Protein AF-0000000069102610 (afdb_homodimer)

Secondary structure (DSSP, 8-state):
-EEEBTTB--------HHHHHHHHHHHH-SSHHHHHHHHHHHH-HHHHHHHHHHHHHHHHHHHHSTTS--GGG---HHHHHT--HHHHHHHHHHH-HHHHHHHHHHH-SSPPPTTSHHHHHHHHHHHHHHHHH-TTS--HHHHHHHHHHHS------/-EEE-TTS--EEE---HHHHHHHHHHHH-SSHHHHHHHHHHHH-HHHHHHHHHHHHHHHHHHHHSTTS--GGG---HHHHHT--HHHHHHHHHHH-HHHHHHHHHHH-SSPPPTTSHHHHHHHHHHHHHHHHH-TTS--HHHHHHHHHHHS------

Sequence (314 aa):
VSLNYPSGKKTALIQNDTHQKIYKALIRGTNVDSAIVEALCQSNPACIITGAAKIVKLESVKVCKRGSGCPLQKKDYSDFFNFSWDHLHEYFRHHCPALLSIISATVCDLTPQVSSKSYQHIILTACIGLHGRSQEMSLVQFVVDFMLKHGGCTERIVSLNYPSGKKTALIQNDTHQKIYKALIRGTNVDSAIVEALCQSNPACIITGAAKIVKLESVKVCKRGSGCPLQKKDYSDFFNFSWDHLHEYFRHHCPALLSIISATVCDLTPQVSSKSYQHIILTACIGLHGRSQEMSLVQFVVDFMLKHGGCTERI

pLDDT: mean 83.34, std 17.5, range [25.52, 98.88]

Nearest PDB structures (foldseek):
  1guk-assembly1_A  TM=1.815E-01  e=1.766E+00  Mus musculus
  7mqa-assembly1_LM  TM=1.818E-01  e=1.590E+00  Homo sapiens
  4hnm-assembly1_A  TM=2.478E-01  e=7.278E+00  Homo sapiens
  4cb9-assembly1_A  TM=2.513E-01  e=8.977E+00  Homo sapiens
  7mqa-assembly1_LM  TM=1.819E-01  e=1.496E+00  Homo sapiens

Foldseek 3Di:
DFDADPVGGDGDDDDDPLVVQLVVLVVVVPPNVVSNLVSCCVVPVVVVVVVLVVLQVVLLVQCLDPPSPQLQLDDDPVSLVVDDLVVNVVVCCPRRVSLLVVLLVVQDPDDDDPPDPSSLSSSLVVLVVSCVVPVSRHSVSSVVVNCVVPVPPVPPD/DWDADPVGPDTDDDDDPLVVQLVVLVVVVPPNVVSNLVSCCVVPVVVVVVVLVVLQVVLLCQCLDPPSPQLQLDDDPVSLVVDDLVVNVVVCCPRRVSLLVVLLVVQDPDDDDPPDPSSLSSSLVVLVVSCVVPVSRHNVSSVVVNCVVVVPPVPPD

Radius of gyration: 22.68 Å; Cα contacts (8 Å, |Δi|>4): 416; chains: 2; bounding box: 43×78×50 Å

Solvent-accessible surface area (backbone atoms only — not comparable to full-atom values): 16901 Å² total; per-residue (Å²): 86,42,37,39,40,87,96,41,73,50,69,39,81,66,76,52,68,58,58,43,52,38,49,51,27,59,58,68,63,61,63,34,68,58,50,38,39,55,45,36,50,72,77,41,41,66,54,41,37,51,45,32,21,53,53,26,24,53,27,38,55,52,53,60,35,89,85,55,72,46,75,40,56,60,79,49,70,68,50,66,76,62,63,46,73,65,58,53,48,52,51,37,59,72,58,29,43,59,48,52,48,40,42,39,26,35,24,37,94,57,89,61,53,87,86,32,70,53,36,50,29,36,53,49,24,51,42,43,24,45,23,39,49,26,75,61,33,56,42,64,68,54,53,52,51,48,42,61,68,66,49,59,75,66,71,83,120,91,46,40,39,41,69,87,66,74,55,72,34,79,52,77,53,67,60,58,44,52,38,49,51,27,60,59,68,62,63,66,33,68,58,50,38,39,53,44,36,51,73,76,41,42,67,54,40,37,52,44,32,20,52,53,26,24,54,27,39,54,52,52,60,36,88,86,56,74,44,75,41,56,58,78,51,69,69,50,66,75,62,63,44,72,66,59,52,47,52,51,36,60,73,57,28,41,58,48,50,48,39,43,40,26,36,23,38,95,59,87,63,52,88,86,32,71,53,37,51,27,37,53,48,24,53,43,44,23,45,23,40,49,27,77,61,32,58,45,62,70,55,53,52,49,46,44,59,66,67,51,54,71,71,71,83,120

Structure (mmCIF, N/CA/C/O backbone):
data_AF-0000000069102610-model_v1
#
loop_
_entity.id
_entity.type
_entity.pdbx_description
1 polymer 'Uncharacterized protein'
#
loop_
_atom_site.group_PDB
_atom_site.id
_atom_site.type_symbol
_atom_site.label_atom_id
_atom_site.label_alt_id
_atom_site.label_comp_id
_atom_site.label_asym_id
_atom_site.label_entity_id
_atom_site.label_seq_id
_atom_site.pdbx_PDB_ins_code
_atom_site.Cartn_x
_atom_site.Cartn_y
_atom_site.Cartn_z
_atom_site.occupancy
_atom_site.B_iso_or_equiv
_atom_site.auth_seq_id
_atom_site.auth_comp_id
_atom_site.auth_asym_id
_atom_site.auth_atom_id
_atom_site.pdbx_PDB_model_num
ATOM 1 N N . VAL A 1 1 ? -4.555 -33.219 -10.664 1 52.31 1 VAL A N 1
ATOM 2 C CA . VAL A 1 1 ? -3.629 -32.75 -11.695 1 52.31 1 VAL A CA 1
ATOM 3 C C . VAL A 1 1 ? -2.279 -33.438 -11.531 1 52.31 1 VAL A C 1
ATOM 5 O O . VAL A 1 1 ? -1.816 -33.656 -10.406 1 52.31 1 VAL A O 1
ATOM 8 N N . SER A 1 2 ? -1.876 -34.312 -12.523 1 53.44 2 SER A N 1
ATOM 9 C CA . SER A 1 2 ? -0.619 -35.062 -12.453 1 53.44 2 SER A CA 1
ATOM 10 C C . SER A 1 2 ? 0.514 -34.281 -13.117 1 53.44 2 SER A C 1
ATOM 12 O O . SER A 1 2 ? 0.314 -33.625 -14.156 1 53.44 2 SER A O 1
ATOM 14 N N . LEU A 1 3 ? 1.6 -33.969 -12.281 1 53.38 3 LEU A N 1
ATOM 15 C CA . LEU A 1 3 ? 2.77 -33.219 -12.742 1 53.38 3 LEU A CA 1
ATOM 16 C C . LEU A 1 3 ? 3.863 -34.188 -13.219 1 53.38 3 LEU A C 1
ATOM 18 O O . LEU A 1 3 ? 4.156 -35.156 -12.555 1 53.38 3 LEU A O 1
ATOM 22 N N . ASN A 1 4 ? 4.211 -34.156 -14.578 1 54.59 4 ASN A N 1
ATOM 23 C CA . ASN A 1 4 ? 5.297 -34.969 -15.117 1 54.59 4 ASN A CA 1
ATOM 24 C C . ASN A 1 4 ? 6.559 -34.156 -15.344 1 54.59 4 ASN A C 1
ATOM 26 O O . ASN A 1 4 ? 6.496 -33.062 -15.914 1 54.59 4 ASN A O 1
ATOM 30 N N . TYR A 1 5 ? 7.566 -34.344 -14.43 1 53.56 5 TYR A N 1
ATOM 31 C CA . TYR A 1 5 ? 8.883 -33.781 -14.719 1 53.56 5 TYR A CA 1
ATOM 32 C C . TYR A 1 5 ? 9.609 -34.594 -15.773 1 53.56 5 TYR A C 1
ATOM 34 O O . TYR A 1 5 ? 9.344 -35.812 -15.914 1 53.56 5 TYR A O 1
ATOM 42 N N . PRO A 1 6 ? 10.422 -33.844 -16.562 1 53.09 6 PRO A N 1
ATOM 43 C CA . PRO A 1 6 ? 11.227 -34.625 -17.516 1 53.09 6 PRO A CA 1
ATOM 44 C C . PRO A 1 6 ? 12.023 -35.719 -16.828 1 53.09 6 PRO A C 1
ATOM 46 O O . PRO A 1 6 ? 12.227 -36.812 -17.406 1 53.09 6 PRO A O 1
ATOM 49 N N . SER A 1 7 ? 12.781 -35.312 -15.695 1 54.66 7 SER A N 1
ATOM 50 C CA . SER A 1 7 ? 13.695 -36.25 -15.062 1 54.66 7 SER A CA 1
ATOM 51 C C . SER A 1 7 ? 12.938 -37.469 -14.516 1 54.66 7 SER A C 1
ATOM 53 O O . SER A 1 7 ? 13.555 -38.438 -14.07 1 54.66 7 SER A O 1
ATOM 55 N N . GLY A 1 8 ? 11.812 -37.5 -14.5 1 59.06 8 GLY A N 1
ATOM 56 C CA . GLY A 1 8 ? 10.922 -38.5 -13.984 1 59.06 8 GLY A CA 1
ATOM 57 C C . GLY A 1 8 ? 9.602 -37.969 -13.477 1 59.06 8 GLY A C 1
ATOM 58 O O . GLY A 1 8 ? 9.367 -36.75 -13.555 1 59.06 8 GLY A O 1
ATOM 59 N N . LYS A 1 9 ? 8.609 -38.719 -13.523 1 58.53 9 LYS A N 1
ATOM 60 C CA . LYS A 1 9 ? 7.219 -38.406 -13.219 1 58.53 9 LYS A CA 1
ATOM 61 C C . LYS A 1 9 ? 7.035 -38.125 -11.727 1 58.53 9 LYS A C 1
ATOM 63 O O . LYS A 1 9 ? 7.441 -38.906 -10.883 1 58.53 9 LYS A O 1
ATOM 68 N N . LYS A 1 10 ? 7.289 -36.75 -11.281 1 62.09 10 LYS A N 1
ATOM 69 C CA . LYS A 1 10 ? 6.762 -36.5 -9.938 1 62.09 10 LYS A CA 1
ATOM 70 C C . LYS A 1 10 ? 5.297 -36.094 -9.992 1 62.09 10 LYS A C 1
ATOM 72 O O . LYS A 1 10 ? 4.918 -35.25 -10.805 1 62.09 10 LYS A O 1
ATOM 77 N N . THR A 1 11 ? 4.531 -36.969 -9.516 1 63.72 11 THR A N 1
ATOM 78 C CA . THR A 1 11 ? 3.098 -36.688 -9.492 1 63.72 11 THR A CA 1
ATOM 79 C C . THR A 1 11 ? 2.678 -36.094 -8.148 1 63.72 11 THR A C 1
ATOM 81 O O . THR A 1 11 ? 3.182 -36.5 -7.102 1 63.72 11 THR A O 1
ATOM 84 N N . ALA A 1 12 ? 2.236 -34.875 -8.227 1 69.94 12 ALA A N 1
ATOM 85 C CA . ALA A 1 12 ? 1.658 -34.312 -7.012 1 69.94 12 ALA A CA 1
ATOM 86 C C . ALA A 1 12 ? 0.166 -34.031 -7.188 1 69.94 12 ALA A C 1
ATOM 88 O O . ALA A 1 12 ? -0.299 -33.781 -8.305 1 69.94 12 ALA A O 1
ATOM 89 N N . LEU A 1 13 ? -0.581 -34.281 -6.145 1 73.5 13 LEU A N 1
ATOM 90 C CA . LEU A 1 13 ? -2.006 -33.969 -6.117 1 73.5 13 LEU A CA 1
ATOM 91 C C . LEU A 1 13 ? -2.25 -32.594 -5.492 1 73.5 13 LEU A C 1
ATOM 93 O O . LEU A 1 13 ? -1.853 -32.344 -4.352 1 73.5 13 LEU A O 1
ATOM 97 N N . ILE A 1 14 ? -2.775 -31.703 -6.387 1 79.69 14 ILE A N 1
ATOM 98 C CA . ILE A 1 14 ? -3.117 -30.359 -5.895 1 79.69 14 ILE A CA 1
ATOM 99 C C . ILE A 1 14 ? -4.566 -30.344 -5.418 1 79.69 14 ILE A C 1
ATOM 101 O O . ILE A 1 14 ? -5.496 -30.453 -6.227 1 79.69 14 ILE A O 1
ATOM 105 N N . GLN A 1 15 ? -4.734 -30.266 -4.16 1 79 15 GLN A N 1
ATOM 106 C CA . GLN A 1 15 ? -6.07 -30.359 -3.582 1 79 15 GLN A CA 1
ATOM 107 C C . GLN A 1 15 ? -6.648 -28.969 -3.32 1 79 15 GLN A C 1
ATOM 109 O O . GLN A 1 15 ? -7.855 -28.766 -3.465 1 79 15 GLN A O 1
ATOM 114 N N . ASN A 1 16 ? -5.852 -28.016 -3.037 1 88.12 16 ASN A N 1
ATOM 115 C CA . ASN A 1 16 ? -6.293 -26.656 -2.721 1 88.12 16 ASN A CA 1
ATOM 116 C C . ASN A 1 16 ? -6.918 -25.969 -3.934 1 88.12 16 ASN A C 1
ATOM 118 O O . ASN A 1 16 ? -6.312 -25.922 -5.008 1 88.12 16 ASN A O 1
ATOM 122 N N . ASP A 1 17 ? -8.133 -25.453 -3.764 1 90 17 ASP A N 1
ATOM 123 C CA . ASP A 1 17 ? -8.891 -24.875 -4.863 1 90 17 ASP A CA 1
ATOM 124 C C . ASP A 1 17 ? -8.125 -23.719 -5.508 1 90 17 ASP A C 1
ATOM 126 O O . ASP A 1 17 ? -8.102 -23.594 -6.734 1 90 17 ASP A O 1
ATOM 130 N N . THR A 1 18 ? -7.539 -22.938 -4.68 1 94.06 18 THR A N 1
ATOM 131 C CA . THR A 1 18 ? -6.785 -21.797 -5.188 1 94.06 18 THR A CA 1
ATOM 132 C C . THR A 1 18 ? -5.594 -22.266 -6.02 1 94.06 18 THR A C 1
ATOM 134 O O . THR A 1 18 ? -5.352 -21.734 -7.113 1 94.06 18 THR A O 1
ATOM 137 N N . HIS A 1 19 ? -4.883 -23.25 -5.551 1 91.94 19 HIS A N 1
ATOM 138 C CA . HIS A 1 19 ? -3.717 -23.766 -6.262 1 91.94 19 HIS A CA 1
ATOM 139 C C . HIS A 1 19 ? -4.121 -24.422 -7.574 1 91.94 19 HIS A C 1
ATOM 141 O O . HIS A 1 19 ? -3.381 -24.359 -8.562 1 91.94 19 HIS A O 1
ATOM 147 N N . GLN A 1 20 ? -5.297 -24.969 -7.637 1 88.12 20 GLN A N 1
ATOM 148 C CA . GLN A 1 20 ? -5.801 -25.531 -8.891 1 88.12 20 GLN A CA 1
ATOM 149 C C . GLN A 1 20 ? -6.055 -24.422 -9.914 1 88.12 20 GLN A C 1
ATOM 151 O O . GLN A 1 20 ? -5.734 -24.578 -11.094 1 88.12 20 GLN A O 1
ATOM 156 N N . LYS A 1 21 ? -6.602 -23.359 -9.422 1 91.62 21 LYS A N 1
ATOM 157 C CA . LYS A 1 21 ? -6.84 -22.219 -10.305 1 91.62 21 LYS A CA 1
ATOM 158 C C . LYS A 1 21 ? -5.527 -21.672 -10.859 1 91.62 21 LYS A C 1
ATOM 160 O O . LYS A 1 21 ? -5.445 -21.328 -12.047 1 91.62 21 LYS A O 1
ATOM 165 N N . ILE A 1 22 ? -4.59 -21.625 -9.969 1 93.44 22 ILE A N 1
ATOM 166 C CA . ILE A 1 22 ? -3.281 -21.109 -10.375 1 93.44 22 ILE A CA 1
ATOM 167 C C . ILE A 1 22 ? -2.658 -22.062 -11.398 1 93.44 22 ILE A C 1
ATOM 169 O O . ILE A 1 22 ? -2.111 -21.625 -12.414 1 93.44 22 ILE A O 1
ATOM 173 N N . TYR A 1 23 ? -2.812 -23.297 -11.133 1 87.38 23 TYR A N 1
ATOM 174 C CA . TYR A 1 23 ? -2.314 -24.297 -12.055 1 87.38 23 TYR A CA 1
ATOM 175 C C . TYR A 1 23 ? -2.967 -24.156 -13.43 1 87.38 23 TYR A C 1
ATOM 177 O O . TYR A 1 23 ? -2.279 -24.172 -14.453 1 87.38 23 TYR A O 1
ATOM 185 N N . LYS A 1 24 ? -4.215 -24 -13.438 1 86.56 24 LYS A N 1
ATOM 186 C CA . LYS A 1 24 ? -4.953 -23.844 -14.688 1 86.56 24 LYS A CA 1
ATOM 187 C C . LYS A 1 24 ? -4.492 -22.594 -15.445 1 86.56 24 LYS A C 1
ATOM 189 O O . LYS A 1 24 ? -4.406 -22.594 -16.672 1 86.56 24 LYS A O 1
ATOM 194 N N . ALA A 1 25 ? -4.188 -21.531 -14.703 1 91.31 25 ALA A N 1
ATOM 195 C CA . ALA A 1 25 ? -3.699 -20.297 -15.32 1 91.31 25 ALA A CA 1
ATOM 196 C C . ALA A 1 25 ? -2.348 -20.531 -16 1 91.31 25 ALA A C 1
ATOM 198 O O . ALA A 1 25 ? -2.092 -20 -17.078 1 91.31 25 ALA A O 1
ATOM 199 N N . LEU A 1 26 ? -1.531 -21.344 -15.359 1 89.25 26 LEU A N 1
ATOM 200 C CA . LEU A 1 26 ? -0.216 -21.641 -15.914 1 89.25 26 LEU A CA 1
ATOM 201 C C . LEU A 1 26 ? -0.34 -22.438 -17.219 1 89.25 26 LEU A C 1
ATOM 203 O O . LEU A 1 26 ? 0.389 -22.172 -18.172 1 89.25 26 LEU A O 1
ATOM 207 N N . ILE A 1 27 ? -1.275 -23.25 -17.234 1 83.94 27 ILE A N 1
ATOM 208 C CA . ILE A 1 27 ? -1.473 -24.109 -18.406 1 83.94 27 ILE A CA 1
ATOM 209 C C . ILE A 1 27 ? -2.035 -23.281 -19.562 1 83.94 27 ILE A C 1
ATOM 211 O O . ILE A 1 27 ? -1.64 -23.453 -20.703 1 83.94 27 ILE A O 1
ATOM 215 N N . ARG A 1 28 ? -3.018 -22.453 -19.219 1 84.94 28 ARG A N 1
ATOM 216 C CA . ARG A 1 28 ? -3.643 -21.625 -20.25 1 84.94 28 ARG A CA 1
ATOM 217 C C . ARG A 1 28 ? -2.629 -20.672 -20.875 1 84.94 28 ARG A C 1
ATOM 219 O O . ARG A 1 28 ? -2.67 -20.422 -22.078 1 84.94 28 ARG A O 1
ATOM 226 N N . GLY A 1 29 ? -1.765 -20.156 -20.062 1 85.88 29 GLY A N 1
ATOM 227 C CA . GLY A 1 29 ? -0.651 -19.375 -20.578 1 85.88 29 GLY A CA 1
ATOM 228 C C . GLY A 1 29 ? -1.021 -17.938 -20.875 1 85.88 29 GLY A C 1
ATOM 229 O O . GLY A 1 29 ? -0.184 -17.156 -21.344 1 85.88 29 GLY A O 1
ATOM 230 N N . THR A 1 30 ? -2.287 -17.547 -20.641 1 88.38 30 THR A N 1
ATOM 231 C CA . THR A 1 30 ? -2.74 -16.188 -20.906 1 88.38 30 THR A CA 1
ATOM 232 C C . THR A 1 30 ? -3.014 -15.445 -19.609 1 88.38 30 THR A C 1
ATOM 234 O O . THR A 1 30 ? -3.732 -15.945 -18.734 1 88.38 30 THR A O 1
ATOM 237 N N . ASN A 1 31 ? -2.41 -14.25 -19.453 1 92.94 31 ASN A N 1
ATOM 238 C CA . ASN A 1 31 ? -2.604 -13.406 -18.281 1 92.94 31 ASN A CA 1
ATOM 239 C C . ASN A 1 31 ? -2.307 -14.172 -17 1 92.94 31 ASN A C 1
ATOM 241 O O . ASN A 1 31 ? -3.066 -14.086 -16.031 1 92.94 31 ASN A O 1
ATOM 245 N N . VAL A 1 32 ? -1.242 -14.906 -17.016 1 95.56 32 VAL A N 1
ATOM 246 C CA . VAL A 1 32 ? -0.935 -15.852 -15.953 1 95.56 32 VAL A CA 1
ATOM 247 C C . VAL A 1 32 ? -0.738 -15.109 -14.633 1 95.56 32 VAL A C 1
ATOM 249 O O . VAL A 1 32 ? -1.401 -15.406 -13.641 1 95.56 32 VAL A O 1
ATOM 252 N N . ASP A 1 33 ? 0.115 -14.055 -14.648 1 97.38 33 ASP A N 1
ATOM 253 C CA . ASP A 1 33 ? 0.437 -13.328 -13.43 1 97.38 33 ASP A CA 1
ATOM 254 C C . ASP A 1 33 ? -0.815 -12.711 -12.812 1 97.38 33 ASP A C 1
ATOM 256 O O . ASP A 1 33 ? -1.05 -12.844 -11.609 1 97.38 33 ASP A O 1
ATOM 260 N N . SER A 1 34 ? -1.608 -12.086 -13.625 1 97.69 34 SER A N 1
ATOM 261 C CA . SER A 1 34 ? -2.822 -11.438 -13.141 1 97.69 34 SER A CA 1
ATOM 262 C C . SER A 1 34 ? -3.797 -12.453 -12.555 1 97.69 34 SER A C 1
ATOM 264 O O . SER A 1 34 ? -4.402 -12.211 -11.508 1 97.69 34 SER A O 1
ATOM 266 N N . ALA A 1 35 ? -3.936 -13.586 -13.227 1 97.69 35 ALA A N 1
ATOM 267 C CA . ALA A 1 35 ? -4.836 -14.625 -12.742 1 97.69 35 ALA A CA 1
ATOM 268 C C . ALA A 1 35 ? -4.367 -15.172 -11.398 1 97.69 35 ALA A C 1
ATOM 270 O O . ALA A 1 35 ? -5.18 -15.438 -10.516 1 97.69 35 ALA A O 1
ATOM 271 N N . ILE A 1 36 ? -3.111 -15.336 -11.297 1 98 36 ILE A N 1
ATOM 272 C CA . ILE A 1 36 ? -2.537 -15.844 -10.062 1 98 36 ILE A CA 1
ATOM 273 C C . ILE A 1 36 ? -2.787 -14.852 -8.93 1 98 36 ILE A C 1
ATOM 275 O O . ILE A 1 36 ? -3.262 -15.234 -7.855 1 98 36 ILE A O 1
ATOM 279 N N . VAL A 1 37 ? -2.541 -13.617 -9.141 1 98.56 37 VAL A N 1
ATOM 280 C CA . VAL A 1 37 ? -2.695 -12.586 -8.125 1 98.56 37 VAL A CA 1
ATOM 281 C C . VAL A 1 37 ? -4.168 -12.453 -7.734 1 98.56 37 VAL A C 1
ATOM 283 O O . VAL A 1 37 ? -4.496 -12.352 -6.551 1 98.56 37 VAL A O 1
ATOM 286 N N . GLU A 1 38 ? -5.031 -12.508 -8.711 1 98.06 38 GLU A N 1
ATOM 287 C CA . GLU A 1 38 ? -6.461 -12.438 -8.422 1 98.06 38 GLU A CA 1
ATOM 288 C C . GLU A 1 38 ? -6.898 -13.594 -7.523 1 98.06 38 GLU A C 1
ATOM 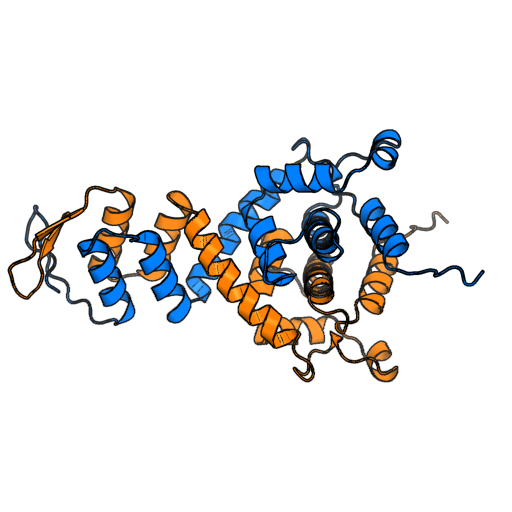290 O O . GLU A 1 38 ? -7.656 -13.398 -6.574 1 98.06 38 GLU A O 1
ATOM 295 N N . ALA A 1 39 ? -6.379 -14.75 -7.844 1 97.81 39 ALA A N 1
ATOM 296 C CA . ALA A 1 39 ? -6.715 -15.922 -7.039 1 97.81 39 ALA A CA 1
ATOM 297 C C . ALA A 1 39 ? -6.215 -15.758 -5.605 1 97.81 39 ALA A C 1
ATOM 299 O O . ALA A 1 39 ? -6.941 -16.047 -4.652 1 97.81 39 ALA A O 1
ATOM 300 N N . LEU A 1 40 ? -5.039 -15.258 -5.461 1 98.31 40 LEU A N 1
ATOM 301 C CA . LEU A 1 40 ? -4.441 -15.109 -4.137 1 98.31 40 LEU A CA 1
ATOM 302 C C . LEU A 1 40 ? -5.082 -13.953 -3.379 1 98.31 40 LEU A C 1
ATOM 304 O O . LEU A 1 40 ? -5.207 -14 -2.152 1 98.31 40 LEU A O 1
ATOM 308 N N . CYS A 1 41 ? -5.488 -12.883 -4.066 1 98.5 41 CYS A N 1
ATOM 309 C CA . CYS A 1 41 ? -6.195 -11.781 -3.418 1 98.5 41 CYS A CA 1
ATOM 310 C C . CYS A 1 41 ? -7.461 -12.273 -2.727 1 98.5 41 CYS A C 1
ATOM 312 O O . CYS A 1 41 ? -7.844 -11.758 -1.679 1 98.5 41 CYS A O 1
ATOM 314 N N . GLN A 1 42 ? -8.062 -13.305 -3.273 1 97.25 42 GLN A N 1
ATOM 315 C CA . GLN A 1 42 ? -9.312 -13.836 -2.734 1 97.25 42 GLN A CA 1
ATOM 316 C C . GLN A 1 42 ? -9.047 -14.836 -1.61 1 97.25 42 GLN A C 1
ATOM 318 O O . GLN A 1 42 ? -9.742 -14.82 -0.59 1 97.25 42 GLN A O 1
ATOM 323 N N . SER A 1 43 ? -8.016 -15.641 -1.787 1 97.25 43 SER A N 1
ATOM 324 C CA . SER A 1 43 ? -7.836 -16.766 -0.872 1 97.25 43 SER A CA 1
ATOM 325 C C . SER A 1 43 ? -6.879 -16.406 0.26 1 97.25 43 SER A C 1
ATOM 327 O O . SER A 1 43 ? -7.004 -16.922 1.373 1 97.25 43 SER A O 1
ATOM 329 N N . ASN A 1 44 ? -5.879 -15.609 -0.01 1 97.75 44 ASN A N 1
ATOM 330 C CA . ASN A 1 44 ? -4.848 -15.25 0.957 1 97.75 44 ASN A CA 1
ATOM 331 C C . ASN A 1 44 ? -4.34 -13.828 0.723 1 97.75 44 ASN A C 1
ATOM 333 O O . ASN A 1 44 ? -3.172 -13.633 0.377 1 97.75 44 ASN A O 1
ATOM 337 N N . PRO A 1 45 ? -5.223 -12.852 0.972 1 98.31 45 PRO A N 1
ATOM 338 C CA . PRO A 1 45 ? -4.836 -11.461 0.7 1 98.31 45 PRO A CA 1
ATOM 339 C C . PRO A 1 45 ? -3.619 -11.023 1.506 1 98.31 45 PRO A C 1
ATOM 341 O O . PRO A 1 45 ? -2.84 -10.18 1.043 1 98.31 45 PRO A O 1
ATOM 344 N N . ALA A 1 46 ? -3.404 -11.609 2.67 1 97.75 46 ALA A N 1
ATOM 345 C CA . ALA A 1 46 ? -2.273 -11.227 3.512 1 97.75 46 ALA A CA 1
ATOM 346 C C . ALA A 1 46 ? -0.949 -11.492 2.803 1 97.75 46 ALA A C 1
ATOM 348 O O . ALA A 1 46 ? 0.01 -10.734 2.963 1 97.75 46 ALA A O 1
ATOM 349 N N . CYS A 1 47 ? -0.964 -12.531 2.033 1 98.38 47 CYS A N 1
ATOM 350 C CA . CYS A 1 47 ? 0.255 -12.883 1.312 1 98.38 47 CYS A CA 1
ATOM 351 C C . CYS A 1 47 ? 0.576 -11.844 0.246 1 98.38 47 CYS A C 1
ATOM 353 O O . CYS A 1 47 ? 1.739 -11.484 0.053 1 98.38 47 CYS A O 1
ATOM 355 N N . ILE A 1 48 ? -0.429 -11.352 -0.427 1 98.81 48 ILE A N 1
ATOM 356 C CA . ILE A 1 48 ? -0.262 -10.305 -1.429 1 98.81 48 ILE A CA 1
ATOM 357 C C . ILE A 1 48 ? 0.213 -9.023 -0.756 1 98.81 48 ILE A C 1
ATOM 359 O O . ILE A 1 48 ? 1.135 -8.359 -1.243 1 98.81 48 ILE A O 1
ATOM 363 N N . ILE A 1 49 ? -0.355 -8.711 0.366 1 98.81 49 ILE A N 1
ATOM 364 C CA . ILE A 1 49 ? -0.035 -7.488 1.092 1 98.81 49 ILE A CA 1
ATOM 365 C C . ILE A 1 49 ? 1.402 -7.555 1.604 1 98.81 49 ILE A C 1
ATOM 367 O O . ILE A 1 49 ? 2.123 -6.555 1.576 1 98.81 49 ILE A O 1
ATOM 371 N N . THR A 1 50 ? 1.804 -8.703 2.035 1 98.5 50 THR A N 1
ATOM 372 C CA . THR A 1 50 ? 3.18 -8.867 2.49 1 98.5 50 THR A CA 1
ATOM 373 C C . THR A 1 50 ? 4.16 -8.594 1.356 1 98.5 50 THR A C 1
ATOM 375 O O . THR A 1 50 ? 5.172 -7.91 1.553 1 98.5 50 THR A O 1
ATOM 378 N N . GLY A 1 51 ? 3.857 -9.133 0.198 1 98.69 51 GLY A N 1
ATOM 379 C CA . GLY A 1 51 ? 4.684 -8.844 -0.963 1 98.69 51 GLY A CA 1
ATOM 380 C C . GLY A 1 51 ? 4.719 -7.375 -1.327 1 98.69 51 GLY A C 1
ATOM 381 O O . GLY A 1 51 ? 5.793 -6.812 -1.565 1 98.69 51 GLY A O 1
ATOM 382 N N . ALA A 1 52 ? 3.58 -6.789 -1.336 1 98.88 52 ALA A N 1
ATOM 383 C CA . ALA A 1 52 ? 3.482 -5.371 -1.667 1 98.88 52 ALA A CA 1
ATOM 384 C C . ALA A 1 52 ? 4.223 -4.516 -0.642 1 98.88 52 ALA A C 1
ATOM 386 O O . ALA A 1 52 ? 4.902 -3.551 -1.003 1 98.88 52 ALA A O 1
ATOM 387 N N . ALA A 1 53 ? 4.094 -4.879 0.635 1 98.69 53 ALA A N 1
ATOM 388 C CA . ALA A 1 53 ? 4.762 -4.145 1.705 1 98.69 53 ALA A CA 1
ATOM 389 C C . ALA A 1 53 ? 6.277 -4.188 1.531 1 98.69 53 ALA A C 1
ATOM 391 O O . ALA A 1 53 ? 6.965 -3.191 1.772 1 98.69 53 ALA A O 1
ATOM 392 N N . LYS A 1 54 ? 6.785 -5.285 1.104 1 98.31 54 LYS A N 1
ATOM 393 C CA . LYS A 1 54 ? 8.219 -5.406 0.862 1 98.31 54 LYS A CA 1
ATOM 394 C C . LYS A 1 54 ? 8.664 -4.469 -0.255 1 98.31 54 LYS A C 1
ATOM 396 O O . LYS A 1 54 ? 9.703 -3.811 -0.139 1 98.31 54 LYS A O 1
ATOM 401 N N . ILE A 1 55 ? 7.883 -4.438 -1.292 1 98.69 55 ILE A N 1
ATOM 402 C CA . ILE A 1 55 ? 8.203 -3.584 -2.43 1 98.69 55 ILE A CA 1
ATOM 403 C C . ILE A 1 55 ? 8.172 -2.117 -2.002 1 98.69 55 ILE A C 1
ATOM 405 O O . ILE A 1 55 ? 9.102 -1.359 -2.285 1 98.69 55 ILE A O 1
ATOM 409 N N . VAL A 1 56 ? 7.156 -1.722 -1.301 1 98.81 56 VAL A N 1
ATOM 410 C CA . VAL A 1 56 ? 6.973 -0.345 -0.853 1 98.81 56 VAL A CA 1
ATOM 411 C C . VAL A 1 56 ? 8.094 0.037 0.114 1 98.81 56 VAL A C 1
ATOM 413 O O . VAL A 1 56 ? 8.617 1.151 0.058 1 98.81 56 VAL A O 1
ATOM 416 N N . LYS A 1 57 ? 8.422 -0.873 0.994 1 98.56 57 LYS A N 1
ATOM 417 C CA . LYS A 1 57 ? 9.508 -0.611 1.926 1 98.56 57 LYS A CA 1
ATOM 418 C C . LYS A 1 57 ? 10.812 -0.317 1.181 1 98.56 57 LYS A C 1
ATOM 420 O O . LYS A 1 57 ? 11.508 0.649 1.497 1 98.56 57 LYS A O 1
ATOM 425 N N . LEU A 1 58 ? 11.086 -1.102 0.216 1 98.25 58 LEU A N 1
ATOM 426 C CA . LEU A 1 58 ? 12.32 -0.92 -0.55 1 98.25 58 LEU A CA 1
ATOM 427 C C . LEU A 1 58 ? 12.328 0.435 -1.251 1 98.25 58 LEU A C 1
ATOM 429 O O . LEU A 1 58 ? 13.336 1.139 -1.239 1 98.25 58 LEU A O 1
ATOM 433 N N . GLU A 1 59 ? 11.219 0.764 -1.861 1 98.5 59 GLU A N 1
ATOM 434 C CA . GLU A 1 59 ? 11.094 2.07 -2.502 1 98.5 59 GLU A CA 1
ATOM 435 C C . GLU A 1 59 ? 11.297 3.199 -1.497 1 98.5 59 GLU A C 1
ATOM 437 O O . GLU A 1 59 ? 12.031 4.152 -1.769 1 98.5 59 GLU A O 1
ATOM 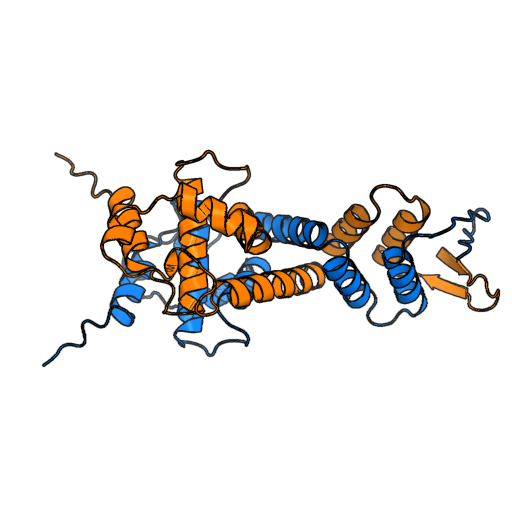442 N N . SER A 1 60 ? 10.656 3.088 -0.359 1 98.12 60 SER A N 1
ATOM 443 C CA . SER A 1 60 ? 10.688 4.141 0.653 1 98.12 60 SER A CA 1
ATOM 444 C C . SER A 1 60 ? 12.086 4.316 1.228 1 98.12 60 SER A C 1
ATOM 446 O O . SER A 1 60 ? 12.539 5.441 1.451 1 98.12 60 SER A O 1
ATOM 448 N N . VAL A 1 61 ? 12.742 3.189 1.461 1 97.94 61 VAL A N 1
ATOM 449 C CA . VAL A 1 61 ? 14.109 3.242 1.962 1 97.94 61 VAL A CA 1
ATOM 450 C C . VAL A 1 61 ? 15 3.965 0.954 1 97.94 61 VAL A C 1
ATOM 452 O O . VAL A 1 61 ? 15.805 4.82 1.33 1 97.94 61 VAL A O 1
ATOM 455 N N . LYS A 1 62 ? 14.828 3.695 -0.296 1 97.81 62 LYS A N 1
ATOM 456 C CA . LYS A 1 62 ? 15.648 4.285 -1.346 1 97.81 62 LYS A CA 1
ATOM 457 C C . LYS A 1 62 ? 15.406 5.785 -1.461 1 97.81 62 LYS A C 1
ATOM 459 O O . LYS A 1 62 ? 16.359 6.57 -1.544 1 97.81 62 LYS A O 1
ATOM 464 N N . VAL A 1 63 ? 14.188 6.16 -1.422 1 97.25 63 VAL A N 1
ATOM 465 C CA . VAL A 1 63 ? 13.82 7.559 -1.618 1 97.25 63 VAL A CA 1
ATOM 466 C C . VAL A 1 63 ? 14.25 8.383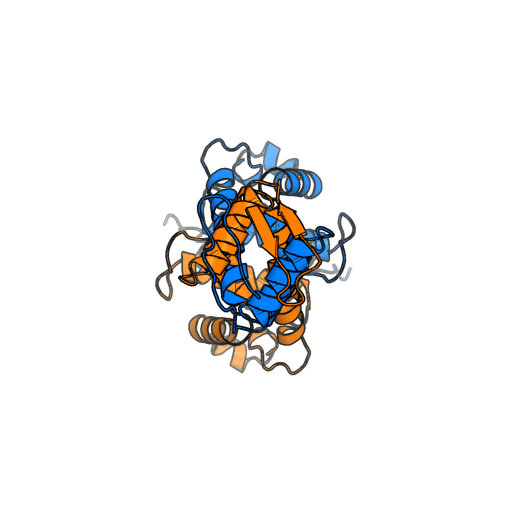 -0.408 1 97.25 63 VAL A C 1
ATOM 468 O O . VAL A 1 63 ? 14.586 9.562 -0.54 1 97.25 63 VAL A O 1
ATOM 471 N N . CYS A 1 64 ? 14.273 7.762 0.763 1 96.31 64 CYS A N 1
ATOM 472 C CA . CYS A 1 64 ? 14.555 8.492 1.996 1 96.31 64 CYS A CA 1
ATOM 473 C C . CYS A 1 64 ? 16.047 8.492 2.297 1 96.31 64 CYS A C 1
ATOM 475 O O . CYS A 1 64 ? 16.5 9.117 3.26 1 96.31 64 CYS A O 1
ATOM 477 N N . LYS A 1 65 ? 16.781 7.785 1.506 1 95.69 65 LYS A N 1
ATOM 478 C CA . LYS A 1 65 ? 18.234 7.809 1.67 1 95.69 65 LYS A CA 1
ATOM 479 C C . LYS A 1 65 ? 18.797 9.195 1.384 1 95.69 65 LYS A C 1
ATOM 481 O O . LYS A 1 65 ? 18.375 9.859 0.431 1 95.69 65 LYS A O 1
ATOM 486 N N . ARG A 1 66 ? 19.75 9.617 2.246 1 92 66 ARG A N 1
ATOM 487 C CA . ARG A 1 66 ? 20.406 10.906 2.021 1 92 66 ARG A CA 1
ATOM 488 C C . ARG A 1 66 ? 21.016 10.969 0.628 1 92 66 ARG A C 1
ATOM 490 O O . ARG A 1 66 ? 21.672 10.023 0.191 1 92 66 ARG A O 1
ATOM 497 N N . GLY A 1 67 ? 20.734 12.023 -0.135 1 90.94 67 GLY A N 1
ATOM 498 C CA . GLY A 1 67 ? 21.312 12.188 -1.461 1 90.94 67 GLY A CA 1
ATOM 499 C C . GLY A 1 67 ? 20.484 11.531 -2.553 1 90.94 67 GLY A C 1
ATOM 500 O O . GLY A 1 67 ? 20.938 11.422 -3.697 1 90.94 67 GLY A O 1
ATOM 501 N N . SER A 1 68 ? 19.297 11.047 -2.254 1 93.62 68 SER A N 1
ATOM 502 C CA . SER A 1 68 ? 18.438 10.383 -3.225 1 93.62 68 SER A CA 1
ATOM 503 C C . SER A 1 68 ? 17.938 11.359 -4.277 1 9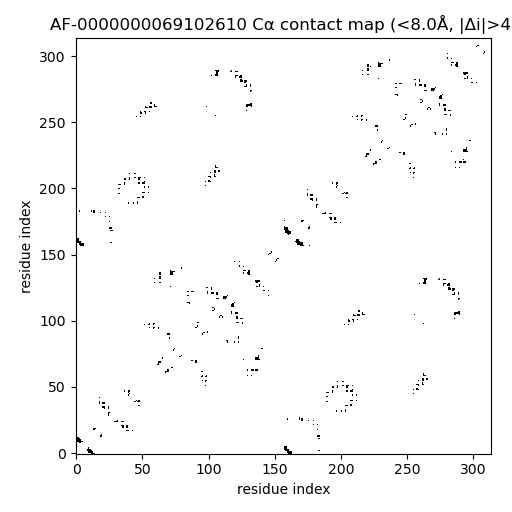3.62 68 SER A C 1
ATOM 505 O O . SER A 1 68 ? 17.406 10.945 -5.316 1 93.62 68 SER A O 1
ATOM 507 N N . GLY A 1 69 ? 18.031 12.664 -4.031 1 91.06 69 GLY A N 1
ATOM 508 C CA . GLY A 1 69 ? 17.531 13.672 -4.941 1 91.06 69 GLY A CA 1
ATOM 509 C C . GLY A 1 69 ? 16.062 13.992 -4.723 1 91.06 69 GLY A C 1
ATOM 510 O O . GLY A 1 69 ? 15.453 14.719 -5.508 1 91.06 69 GLY A O 1
ATOM 511 N N . CYS A 1 70 ? 15.484 13.406 -3.695 1 92.19 70 CYS A N 1
ATOM 512 C CA . CYS A 1 70 ? 14.086 13.68 -3.404 1 92.19 70 CYS A CA 1
ATOM 513 C C . CYS A 1 70 ? 13.875 15.164 -3.102 1 92.19 70 CYS A C 1
ATOM 515 O O . CYS A 1 70 ? 14.57 15.734 -2.264 1 92.19 70 CYS A O 1
ATOM 517 N N . PRO A 1 71 ? 12.844 15.75 -3.715 1 89.44 71 PRO A N 1
ATOM 518 C CA . PRO A 1 71 ? 12.578 17.172 -3.494 1 89.44 71 PRO A CA 1
ATOM 519 C C . PRO A 1 71 ? 12.289 17.5 -2.031 1 89.44 71 PRO A C 1
ATOM 521 O O . PRO A 1 71 ? 12.508 18.625 -1.591 1 89.44 71 PRO A O 1
ATOM 524 N N . LEU A 1 72 ? 11.891 16.5 -1.252 1 88.25 72 LEU A N 1
ATOM 525 C CA . LEU A 1 72 ? 11.523 16.719 0.144 1 88.25 72 LEU A CA 1
ATOM 526 C C . LEU A 1 72 ? 12.773 16.906 1.007 1 88.25 72 LEU A C 1
ATOM 528 O O . LEU A 1 72 ? 12.68 17.344 2.154 1 88.25 72 LEU A O 1
ATOM 532 N N . GLN A 1 73 ? 13.859 16.594 0.505 1 88.19 73 GLN A N 1
ATOM 533 C CA . GLN A 1 73 ? 15.094 16.719 1.276 1 88.19 73 GLN A CA 1
ATOM 534 C C . GLN A 1 73 ? 15.695 18.109 1.135 1 88.19 73 GLN A C 1
ATOM 536 O O . GLN A 1 73 ? 16.609 18.484 1.871 1 88.19 73 GLN A O 1
ATOM 541 N N . LYS A 1 74 ? 15.172 18.812 0.17 1 80.5 74 LYS A N 1
ATOM 542 C CA . LYS A 1 74 ? 15.719 20.141 -0.083 1 80.5 74 LYS A CA 1
ATOM 543 C C . LYS A 1 74 ? 15.227 21.141 0.957 1 80.5 74 LYS A C 1
ATOM 545 O O . LYS A 1 74 ? 14.031 21.203 1.259 1 80.5 74 LYS A O 1
ATOM 550 N N . LYS A 1 75 ? 16.109 21.875 1.49 1 73.5 75 LYS A N 1
ATOM 551 C CA . LYS A 1 75 ? 15.781 22.75 2.613 1 73.5 75 LYS A CA 1
ATOM 552 C C . LYS A 1 75 ? 16.078 24.219 2.279 1 73.5 75 LYS A C 1
ATOM 554 O O . LYS A 1 75 ? 15.75 25.109 3.062 1 73.5 75 LYS A O 1
ATOM 559 N N . ASP A 1 76 ? 16.547 24.391 1.099 1 75.19 76 ASP A N 1
ATOM 560 C CA . ASP A 1 76 ? 16.922 25.766 0.778 1 75.19 76 ASP A CA 1
ATOM 561 C C . ASP A 1 76 ? 15.68 26.609 0.49 1 75.19 76 ASP A C 1
ATOM 563 O O . ASP A 1 76 ? 14.648 26.078 0.071 1 75.19 76 ASP A O 1
ATOM 567 N N . TYR A 1 77 ? 15.781 27.859 0.81 1 71.75 77 TYR A N 1
ATOM 568 C CA . TYR A 1 77 ? 14.703 28.828 0.638 1 71.75 77 TYR A CA 1
ATOM 569 C C . TYR A 1 77 ? 14.203 28.828 -0.801 1 71.75 77 TYR A C 1
ATOM 571 O O . TYR A 1 77 ? 12.992 28.906 -1.045 1 71.75 77 TYR A O 1
ATOM 579 N N . SER A 1 78 ? 15.07 28.781 -1.706 1 74.38 78 SER A N 1
ATOM 580 C CA . SER A 1 78 ? 14.688 28.812 -3.113 1 74.38 78 SER A CA 1
ATOM 581 C C . SER A 1 78 ? 13.805 27.625 -3.467 1 74.38 78 SER A C 1
ATOM 583 O O . SER A 1 78 ? 12.883 27.75 -4.27 1 74.38 78 SER A O 1
ATOM 585 N N . ASP A 1 79 ? 14.023 26.531 -2.766 1 71 79 ASP A N 1
ATOM 586 C CA . ASP A 1 79 ? 13.242 25.328 -3.033 1 71 79 ASP A CA 1
ATOM 587 C C . ASP A 1 79 ? 11.812 25.469 -2.52 1 71 79 ASP A C 1
ATOM 589 O O . ASP A 1 79 ? 10.867 24.984 -3.148 1 71 79 ASP A O 1
ATOM 593 N N . PHE A 1 80 ? 11.758 26.156 -1.476 1 67 80 PHE A N 1
ATOM 594 C CA . PHE A 1 80 ? 10.438 26.391 -0.903 1 67 80 PHE A CA 1
ATOM 595 C C . PHE A 1 80 ? 9.578 27.219 -1.853 1 67 80 PHE A C 1
ATOM 597 O O . PHE A 1 80 ? 8.398 26.906 -2.059 1 67 80 PHE A O 1
ATOM 604 N N . PHE A 1 81 ? 10.18 28.141 -2.514 1 71.62 81 PHE A N 1
ATOM 605 C CA . PHE A 1 81 ? 9.445 29.047 -3.379 1 71.62 81 PHE A CA 1
ATOM 606 C C . PHE A 1 81 ? 9.164 28.406 -4.73 1 71.62 81 PHE A C 1
ATOM 608 O O . PHE A 1 81 ? 8.227 28.797 -5.43 1 71.62 81 PHE A O 1
ATOM 615 N N . ASN A 1 82 ? 9.898 27.438 -4.996 1 74.19 82 ASN A N 1
ATOM 616 C CA . ASN A 1 82 ? 9.75 26.812 -6.305 1 74.19 82 ASN A CA 1
ATOM 617 C C . ASN A 1 82 ? 9.086 25.438 -6.199 1 74.19 82 ASN A C 1
ATOM 619 O O . ASN A 1 82 ? 9.117 24.656 -7.148 1 74.19 82 ASN A O 1
ATOM 623 N N . PHE A 1 83 ? 8.523 25.219 -5.109 1 75.12 83 PHE A N 1
ATOM 624 C CA . PHE A 1 83 ? 7.879 23.922 -4.914 1 75.12 83 PHE A CA 1
ATOM 625 C C . PHE A 1 83 ? 6.719 23.734 -5.883 1 75.12 83 PHE A C 1
ATOM 627 O O . PHE A 1 83 ? 5.953 24.672 -6.125 1 75.12 83 PHE A O 1
ATOM 634 N N . SER A 1 84 ? 6.664 22.578 -6.457 1 78.44 84 SER A N 1
ATOM 635 C CA . SER A 1 84 ? 5.59 22.188 -7.367 1 78.44 84 SER A CA 1
ATOM 636 C C . SER A 1 84 ? 5.078 20.781 -7.051 1 78.44 84 SER A C 1
ATOM 638 O O . SER A 1 84 ? 5.848 19.812 -7.051 1 78.44 84 SER A O 1
ATOM 640 N N . TRP A 1 85 ? 3.75 20.688 -6.863 1 81.94 85 TRP A N 1
ATOM 641 C CA . TRP A 1 85 ? 3.105 19.391 -6.641 1 81.94 85 TRP A CA 1
ATOM 642 C C . TRP A 1 85 ? 3.35 18.453 -7.812 1 81.94 85 TRP A C 1
ATOM 644 O O . TRP A 1 85 ? 3.557 17.25 -7.621 1 81.94 85 TRP A O 1
ATOM 654 N N . ASP A 1 86 ? 3.385 19.094 -8.883 1 86.12 86 ASP A N 1
ATOM 655 C CA . ASP A 1 86 ? 3.57 18.312 -10.102 1 86.12 86 ASP A CA 1
ATOM 656 C C . ASP A 1 86 ? 4.969 17.703 -10.156 1 86.12 86 ASP A C 1
ATOM 658 O O . ASP A 1 86 ? 5.133 16.547 -10.531 1 86.12 86 ASP A O 1
ATOM 662 N N . HIS A 1 87 ? 5.941 18.5 -9.75 1 88 87 HIS A N 1
ATOM 663 C CA . HIS A 1 87 ? 7.312 18 -9.734 1 88 87 HIS A CA 1
ATOM 664 C C . HIS A 1 87 ? 7.484 16.875 -8.727 1 88 87 HIS A C 1
ATOM 666 O O . HIS A 1 87 ? 8.148 15.875 -9.008 1 88 87 HIS A O 1
ATOM 672 N N . LEU A 1 88 ? 6.926 17.062 -7.617 1 90.56 88 LEU A N 1
ATOM 673 C CA . LEU A 1 88 ? 7.008 16.047 -6.578 1 90.56 88 LEU A CA 1
ATOM 674 C C . LEU A 1 88 ? 6.281 14.773 -7.012 1 90.56 88 LEU A C 1
ATOM 676 O O . LEU A 1 88 ? 6.793 13.664 -6.82 1 90.56 88 LEU A O 1
ATOM 680 N N . HIS A 1 89 ? 5.164 14.922 -7.617 1 92 89 HIS A N 1
ATOM 681 C CA . HIS A 1 89 ? 4.414 13.781 -8.125 1 92 89 HIS A CA 1
ATOM 682 C C . HIS A 1 89 ? 5.215 13.016 -9.172 1 92 89 HIS A C 1
ATOM 684 O O . HIS A 1 89 ? 5.246 11.781 -9.156 1 92 89 HIS A O 1
ATOM 690 N N . GLU A 1 90 ? 5.82 13.711 -10.047 1 94 90 GLU A N 1
ATOM 691 C CA . GLU A 1 90 ? 6.637 13.086 -11.078 1 94 90 GLU A CA 1
ATOM 692 C C . GLU A 1 90 ? 7.801 12.305 -10.469 1 94 90 GLU A C 1
ATOM 694 O O . GLU A 1 90 ? 8.102 11.195 -10.898 1 94 90 GLU A O 1
ATOM 699 N N . TYR A 1 91 ? 8.453 12.93 -9.508 1 94.56 91 TYR A N 1
ATOM 700 C CA . TYR A 1 91 ? 9.516 12.219 -8.812 1 94.56 91 TYR A CA 1
ATOM 701 C C . TYR A 1 91 ? 9.008 10.914 -8.219 1 94.56 91 TYR A C 1
ATOM 703 O O . TYR A 1 91 ? 9.625 9.859 -8.406 1 94.56 91 TYR A O 1
ATOM 711 N N . PHE A 1 92 ? 7.797 10.969 -7.547 1 96.44 92 PHE A N 1
ATOM 712 C CA . PHE A 1 92 ? 7.242 9.789 -6.895 1 96.44 92 PHE A CA 1
ATOM 713 C C . PHE A 1 92 ? 6.859 8.734 -7.926 1 96.44 92 PHE A C 1
ATOM 715 O O . PHE A 1 92 ? 7.047 7.539 -7.695 1 96.44 92 PHE A O 1
ATOM 722 N N . ARG A 1 93 ? 6.367 9.117 -9.047 1 96.81 93 ARG A N 1
ATOM 723 C CA . ARG A 1 93 ? 5.973 8.195 -10.102 1 96.81 93 ARG A CA 1
ATOM 724 C C . ARG A 1 93 ? 7.16 7.363 -10.578 1 96.81 93 ARG A C 1
ATOM 726 O O . ARG A 1 93 ? 7.008 6.184 -10.898 1 96.81 93 ARG A O 1
ATOM 733 N N . HIS A 1 94 ? 8.312 7.93 -10.477 1 97.62 94 HIS A N 1
ATOM 734 C CA . HIS A 1 94 ? 9.508 7.266 -11 1 97.62 94 HIS A CA 1
ATOM 735 C C . HIS A 1 94 ? 10.234 6.496 -9.898 1 97.62 94 HIS A C 1
ATOM 737 O O . HIS A 1 94 ? 10.836 5.457 -10.164 1 97.62 94 HIS A O 1
ATOM 743 N N . HIS A 1 95 ? 10.219 7.02 -8.711 1 97.94 95 HIS A N 1
ATOM 744 C CA . HIS A 1 95 ? 11.133 6.492 -7.695 1 97.94 95 HIS A CA 1
ATOM 745 C C . HIS A 1 95 ? 10.383 5.66 -6.664 1 97.94 95 HIS A C 1
ATOM 747 O O . HIS A 1 95 ? 10.992 4.867 -5.941 1 97.94 95 HIS A O 1
ATOM 753 N N . CYS A 1 96 ? 9.125 5.883 -6.543 1 97.88 96 CYS A N 1
ATOM 754 C CA . CYS A 1 96 ? 8.344 5.062 -5.629 1 97.88 96 CYS A CA 1
ATOM 755 C C . CYS A 1 96 ? 6.93 4.848 -6.164 1 97.88 96 CYS A C 1
ATOM 757 O O . CYS A 1 96 ? 5.949 5.129 -5.473 1 97.88 96 CYS A O 1
ATOM 759 N N . PRO A 1 97 ? 6.844 4.215 -7.34 1 98.12 97 PRO A N 1
ATOM 760 C CA . PRO A 1 97 ? 5.551 4.008 -7.992 1 98.12 97 PRO A CA 1
ATOM 761 C C . PRO A 1 97 ? 4.633 3.074 -7.207 1 98.12 97 PRO A C 1
ATOM 763 O O . PRO A 1 97 ? 3.408 3.217 -7.262 1 98.12 97 PRO A O 1
ATOM 766 N N . ALA A 1 98 ? 5.156 2.115 -6.527 1 98.62 98 ALA A N 1
ATOM 767 C CA . ALA A 1 98 ? 4.332 1.201 -5.742 1 98.62 98 ALA A CA 1
ATOM 768 C C . ALA A 1 98 ? 3.621 1.937 -4.609 1 98.62 98 ALA A C 1
ATOM 770 O O . ALA A 1 98 ? 2.408 1.798 -4.434 1 98.62 98 ALA A O 1
ATOM 771 N N . LEU A 1 99 ? 4.379 2.764 -3.932 1 98.5 99 LEU A N 1
ATOM 772 C CA . LEU A 1 99 ? 3.797 3.568 -2.863 1 98.5 99 LEU A CA 1
ATOM 773 C C . LEU A 1 99 ? 2.705 4.484 -3.406 1 98.5 99 LEU A C 1
ATOM 775 O O . LEU A 1 99 ? 1.602 4.539 -2.855 1 98.5 99 LEU A O 1
ATOM 779 N N . LEU A 1 100 ? 3.016 5.145 -4.461 1 97.69 100 LEU A N 1
ATOM 780 C CA . LEU A 1 100 ? 2.076 6.078 -5.07 1 97.69 100 LEU A CA 1
ATOM 781 C C . LEU A 1 100 ? 0.792 5.367 -5.484 1 97.69 100 LEU A C 1
ATOM 783 O O . LEU A 1 100 ? -0.306 5.887 -5.277 1 97.69 100 LEU A O 1
ATOM 787 N N . SER A 1 101 ? 0.931 4.195 -6.031 1 98.12 101 SER A N 1
ATOM 788 C CA . SER A 1 101 ? -0.217 3.414 -6.484 1 98.12 101 SER A CA 1
ATOM 789 C C . SER A 1 101 ? -1.128 3.043 -5.316 1 98.12 101 SER A C 1
ATOM 791 O O . SER A 1 101 ? -2.35 3.174 -5.414 1 98.12 101 SER A O 1
ATOM 793 N N . ILE A 1 102 ? -0.526 2.633 -4.27 1 98.56 102 ILE A N 1
ATOM 794 C CA . ILE A 1 102 ? -1.308 2.191 -3.117 1 98.56 102 ILE A CA 1
ATOM 795 C C . ILE A 1 102 ? -2.006 3.389 -2.477 1 98.56 102 ILE A C 1
ATOM 797 O O . ILE A 1 102 ? -3.182 3.311 -2.117 1 98.56 102 ILE A O 1
ATOM 801 N N . ILE A 1 103 ? -1.325 4.492 -2.334 1 98.25 103 ILE A N 1
ATOM 802 C CA . ILE A 1 103 ? -1.923 5.691 -1.754 1 98.25 103 ILE A CA 1
ATOM 803 C C . ILE A 1 103 ? -3.053 6.191 -2.652 1 98.25 103 ILE A C 1
ATOM 805 O O . ILE A 1 103 ? -4.102 6.613 -2.162 1 98.25 103 ILE A O 1
ATOM 809 N N . SER A 1 104 ? -2.818 6.168 -3.955 1 98.12 104 SER A N 1
ATOM 810 C CA . SER A 1 104 ? -3.877 6.555 -4.883 1 98.12 104 SER A CA 1
ATOM 811 C C . SER A 1 104 ? -5.129 5.707 -4.676 1 98.12 104 SER A C 1
ATOM 813 O O . SER A 1 104 ? -6.246 6.23 -4.668 1 98.12 104 SER A O 1
ATOM 815 N N . ALA A 1 105 ? -4.949 4.41 -4.465 1 98.44 105 ALA A N 1
ATOM 816 C CA . ALA A 1 105 ? -6.066 3.496 -4.246 1 98.44 105 ALA A CA 1
ATOM 817 C C . ALA A 1 105 ? -6.785 3.812 -2.936 1 98.44 105 ALA A C 1
ATOM 819 O O . ALA A 1 105 ? -7.973 3.52 -2.785 1 98.44 105 ALA A O 1
ATOM 820 N N . THR A 1 106 ? -6.062 4.336 -1.977 1 98.06 106 THR A N 1
ATOM 821 C CA . THR A 1 106 ? -6.633 4.738 -0.694 1 98.06 106 THR A CA 1
ATOM 822 C C . THR A 1 106 ? -7.512 5.973 -0.855 1 98.06 106 THR A C 1
ATOM 824 O O . THR A 1 106 ? -8.602 6.043 -0.288 1 98.06 106 THR A O 1
ATOM 827 N N . VAL A 1 107 ? -7.086 6.914 -1.686 1 96.44 107 VAL A N 1
ATOM 828 C CA . VAL A 1 107 ? -7.645 8.266 -1.719 1 96.44 107 VAL A CA 1
ATOM 829 C C . VAL A 1 107 ? -8.773 8.328 -2.746 1 96.44 107 VAL A C 1
ATOM 831 O O . VAL A 1 107 ? -9.75 9.055 -2.557 1 96.44 107 VAL A O 1
ATOM 834 N N . CYS A 1 108 ? -8.602 7.578 -3.822 1 95.88 108 CYS A N 1
ATOM 835 C CA . CYS A 1 108 ? -9.594 7.754 -4.871 1 95.88 108 CYS A CA 1
ATOM 836 C C . CYS A 1 108 ? -9.789 6.465 -5.66 1 95.88 108 CYS A C 1
ATOM 838 O O . CYS A 1 108 ? -8.961 5.555 -5.578 1 95.88 108 CYS A O 1
ATOM 840 N N . ASP A 1 109 ? -10.875 6.352 -6.387 1 93.12 109 ASP A N 1
ATOM 841 C CA . ASP A 1 109 ? -11.234 5.168 -7.16 1 93.12 109 ASP A CA 1
ATOM 842 C C . ASP A 1 109 ? -10.609 5.219 -8.555 1 93.12 109 ASP A C 1
ATOM 844 O O . ASP A 1 109 ? -10.312 4.18 -9.148 1 93.12 109 ASP A O 1
ATOM 848 N N . LEU A 1 110 ? -10.453 6.422 -9 1 89.5 110 LEU A N 1
ATOM 849 C CA . LEU A 1 110 ? -9.922 6.637 -10.344 1 89.5 110 LEU A CA 1
ATOM 850 C C . LEU A 1 110 ? -8.672 7.508 -10.305 1 89.5 110 LEU A C 1
ATOM 852 O O . LEU A 1 110 ? -8.422 8.188 -9.305 1 89.5 110 LEU A O 1
ATOM 856 N N . THR A 1 111 ? -7.973 7.41 -11.383 1 86.75 111 THR A N 1
ATOM 857 C CA . THR A 1 111 ? -6.809 8.281 -11.477 1 86.75 111 THR A CA 1
ATOM 858 C C . THR A 1 111 ? -7.223 9.75 -11.359 1 86.75 111 THR A C 1
ATOM 860 O O . THR A 1 111 ? -8.031 10.234 -12.156 1 86.75 111 THR A O 1
ATOM 863 N N . PRO A 1 112 ? -6.66 10.375 -10.398 1 88.44 112 PRO A N 1
ATOM 864 C CA . PRO A 1 112 ? -7.094 11.758 -10.203 1 88.44 112 PRO A CA 1
ATOM 865 C C . PRO A 1 112 ? -6.504 12.711 -11.242 1 88.44 112 PRO A C 1
ATOM 867 O O . PRO A 1 112 ? -5.414 12.461 -11.766 1 88.44 112 PRO A O 1
ATOM 870 N N . GLN A 1 113 ? -7.258 13.766 -11.438 1 88.38 113 GLN A N 1
ATOM 871 C CA . GLN A 1 113 ? -6.73 14.828 -12.281 1 88.38 113 GLN A CA 1
ATOM 872 C C . GLN A 1 113 ? -5.609 15.586 -11.57 1 88.38 113 GLN A C 1
ATOM 874 O O . GLN A 1 113 ? -5.676 15.82 -10.367 1 88.38 113 GLN A O 1
ATOM 879 N N . VAL A 1 114 ? -4.707 16 -12.414 1 84.25 114 VAL A N 1
ATOM 880 C CA . VAL A 1 114 ? -3.611 16.812 -11.883 1 84.25 114 VAL A CA 1
ATOM 881 C C . VAL A 1 114 ? -4.172 18.062 -11.219 1 84.25 114 VAL A C 1
ATOM 883 O O . VAL A 1 114 ? -5.086 18.703 -11.742 1 84.25 114 VAL A O 1
ATOM 886 N N . SER A 1 115 ? -3.709 18.406 -9.992 1 80.25 115 SER A N 1
ATOM 887 C CA . SER A 1 115 ? -4.02 19.609 -9.227 1 80.25 115 SER A CA 1
ATOM 888 C C . SER A 1 115 ? -5.387 19.5 -8.555 1 80.25 115 SER A C 1
ATOM 890 O O . SER A 1 115 ? -5.832 20.438 -7.891 1 80.25 115 SER A O 1
ATOM 892 N N . SER A 1 116 ? -6.031 18.312 -8.773 1 85.19 116 SER A N 1
ATOM 893 C CA . SER A 1 116 ? -7.266 18.109 -8.031 1 85.19 116 SER A CA 1
ATOM 894 C C . SER A 1 116 ? -6.992 17.953 -6.539 1 85.19 116 SER A C 1
ATOM 896 O O . SER A 1 116 ? -5.844 17.75 -6.133 1 85.19 116 SER A O 1
ATOM 898 N N . LYS A 1 117 ? -8.023 18.078 -5.781 1 83.56 117 LYS A N 1
ATOM 899 C CA . LYS A 1 117 ? -7.898 17.891 -4.34 1 83.56 117 LYS A CA 1
ATOM 900 C C . LYS A 1 117 ? -7.379 16.484 -4.023 1 83.56 117 LYS A C 1
ATOM 902 O O . LYS A 1 117 ? -6.496 16.328 -3.174 1 83.56 117 LYS A O 1
ATOM 907 N N . SER A 1 118 ? -7.941 15.508 -4.711 1 88.75 118 SER A N 1
ATOM 908 C CA . SER A 1 118 ? -7.488 14.141 -4.508 1 88.75 118 SER A CA 1
ATOM 909 C C . SER A 1 118 ? -6.012 13.984 -4.852 1 88.75 118 SER A C 1
ATOM 911 O O . SER A 1 118 ? -5.266 13.312 -4.133 1 88.75 118 SER A O 1
ATOM 913 N N . TYR A 1 119 ? -5.648 14.625 -5.91 1 90 119 TYR A N 1
ATOM 914 C CA . TYR A 1 119 ? -4.258 14.609 -6.344 1 90 119 TYR A CA 1
ATOM 915 C C . TYR A 1 119 ? -3.342 15.156 -5.258 1 90 119 TYR A C 1
ATOM 917 O O . TYR A 1 119 ? -2.322 14.547 -4.926 1 90 119 TYR A O 1
ATOM 925 N N . GLN A 1 120 ? -3.703 16.219 -4.691 1 85.56 120 GLN A N 1
ATOM 926 C CA . GLN A 1 120 ? -2.926 16.844 -3.631 1 85.56 120 GLN A CA 1
ATOM 927 C C . GLN A 1 120 ? -2.879 15.977 -2.383 1 85.56 120 GLN A C 1
ATOM 929 O O . GLN A 1 120 ? -1.837 15.867 -1.731 1 85.56 120 GLN A O 1
ATOM 934 N N . HIS A 1 121 ? -3.982 15.312 -2.115 1 88.56 121 HIS A N 1
ATOM 935 C CA . HIS A 1 121 ? -4.039 14.445 -0.943 1 88.56 121 HIS A CA 1
ATOM 936 C C . HIS A 1 121 ? -3.131 13.234 -1.111 1 88.56 121 HIS A C 1
ATOM 938 O O . HIS A 1 121 ? -2.543 12.758 -0.14 1 88.56 121 HIS A O 1
ATOM 944 N N . ILE A 1 122 ? -3.084 12.766 -2.287 1 93.75 122 ILE A N 1
ATOM 945 C CA . ILE A 1 122 ? -2.209 11.633 -2.562 1 93.75 122 ILE A CA 1
ATOM 946 C C . ILE A 1 122 ? -0.762 12.008 -2.26 1 93.75 122 ILE A C 1
ATOM 948 O O . ILE A 1 122 ? -0.064 11.289 -1.54 1 93.75 122 ILE A O 1
ATOM 952 N N . ILE A 1 123 ? -0.378 13.148 -2.789 1 91.56 123 ILE A N 1
ATOM 953 C CA . ILE A 1 123 ? 0.999 13.594 -2.613 1 91.56 123 ILE A CA 1
ATOM 954 C C . ILE A 1 123 ? 1.262 13.891 -1.139 1 91.56 123 ILE A C 1
ATOM 956 O O . ILE A 1 123 ? 2.283 13.477 -0.587 1 91.56 123 ILE A O 1
ATOM 960 N N . LEU A 1 124 ? 0.357 14.539 -0.501 1 88.75 124 LEU A N 1
ATOM 961 C CA . LEU A 1 124 ? 0.498 14.875 0.912 1 88.75 124 LEU A CA 1
ATOM 962 C C . LEU A 1 124 ? 0.628 13.609 1.757 1 88.75 124 LEU A C 1
ATOM 964 O O . LEU A 1 124 ? 1.464 13.547 2.66 1 88.75 124 LEU A O 1
ATOM 968 N N . THR A 1 125 ? -0.207 12.633 1.487 1 91.88 125 THR A N 1
ATOM 969 C CA . THR A 1 125 ? -0.16 11.375 2.223 1 91.88 125 THR A CA 1
ATOM 970 C C . THR A 1 125 ? 1.21 10.719 2.084 1 91.88 125 THR A C 1
ATOM 972 O O . THR A 1 125 ? 1.791 10.266 3.074 1 91.88 125 THR A O 1
ATOM 975 N N . ALA A 1 126 ? 1.702 10.703 0.882 1 94.06 126 ALA A N 1
ATOM 976 C CA . ALA A 1 126 ? 3.033 10.148 0.652 1 94.06 126 ALA A CA 1
ATOM 977 C C . ALA A 1 126 ? 4.09 10.906 1.445 1 94.06 126 ALA A C 1
ATOM 979 O O . ALA A 1 126 ? 4.965 10.305 2.07 1 94.06 126 ALA A O 1
ATOM 980 N N . CYS A 1 127 ? 3.984 12.219 1.44 1 90.31 127 CYS A N 1
ATOM 981 C CA . CYS A 1 127 ? 4.953 13.07 2.123 1 90.31 127 CYS A CA 1
ATOM 982 C C . CYS A 1 127 ? 4.969 12.789 3.619 1 90.31 127 CYS A C 1
ATOM 984 O O . CYS A 1 127 ? 6.039 12.656 4.219 1 90.31 127 CYS A O 1
ATOM 986 N N . ILE A 1 128 ? 3.807 12.633 4.172 1 89.19 128 ILE A N 1
ATOM 987 C CA . ILE A 1 128 ? 3.711 12.398 5.609 1 89.19 128 ILE A CA 1
ATOM 988 C C . ILE A 1 128 ? 4.293 11.031 5.945 1 89.19 128 ILE A C 1
ATOM 990 O O . ILE A 1 128 ? 5.043 10.891 6.918 1 89.19 128 ILE A O 1
ATOM 994 N N . GLY A 1 129 ? 3.979 10.078 5.188 1 92.56 129 GLY A N 1
ATOM 995 C CA . GLY A 1 129 ? 4.547 8.758 5.395 1 92.56 129 GLY A CA 1
ATOM 996 C C . GLY A 1 129 ? 6.062 8.742 5.305 1 92.56 129 GLY A C 1
ATOM 997 O O . GLY A 1 129 ? 6.734 8.195 6.184 1 92.56 129 GLY A O 1
ATOM 998 N N . LEU A 1 130 ? 6.566 9.336 4.285 1 94.38 130 LEU A N 1
ATOM 999 C CA . LEU A 1 130 ? 8.008 9.352 4.078 1 94.38 130 LEU A CA 1
ATOM 1000 C C . LEU A 1 130 ? 8.711 10.172 5.16 1 94.38 130 LEU A C 1
ATOM 1002 O O . LEU A 1 130 ? 9.828 9.844 5.566 1 94.38 130 LEU A O 1
ATOM 1006 N N . HIS A 1 131 ? 8.062 11.234 5.574 1 90.88 131 HIS A N 1
ATOM 1007 C CA . HIS A 1 131 ? 8.602 12.008 6.688 1 90.88 131 HIS A CA 1
ATOM 1008 C C . HIS A 1 131 ? 8.711 11.164 7.949 1 90.88 131 HIS A C 1
ATOM 1010 O O . HIS A 1 131 ? 9.633 11.336 8.75 1 90.88 131 HIS A O 1
ATOM 1016 N N . GLY A 1 132 ? 7.762 10.305 8.125 1 89.5 132 GLY A N 1
ATOM 1017 C CA . GLY A 1 132 ? 7.816 9.398 9.258 1 89.5 132 GLY A CA 1
ATOM 1018 C C . GLY A 1 132 ? 9.023 8.477 9.227 1 89.5 132 GLY A C 1
ATOM 1019 O O . GLY A 1 132 ? 9.555 8.102 10.273 1 89.5 132 GLY A O 1
ATOM 1020 N N . ARG A 1 133 ? 9.453 8.188 8.062 1 93.5 133 ARG A N 1
ATOM 1021 C CA . ARG A 1 133 ? 10.617 7.312 7.93 1 93.5 133 ARG A CA 1
ATOM 1022 C C . ARG A 1 133 ? 11.914 8.086 8.133 1 93.5 133 ARG A C 1
ATOM 1024 O O . ARG A 1 133 ? 12.859 7.57 8.727 1 93.5 133 ARG A O 1
ATOM 1031 N N . SER A 1 134 ? 11.906 9.305 7.59 1 91.38 134 SER A N 1
ATOM 1032 C CA . SER A 1 134 ? 13.094 10.156 7.672 1 91.38 134 SER A CA 1
ATOM 1033 C C . SER A 1 134 ? 12.711 11.617 7.879 1 91.38 134 SER A C 1
ATOM 1035 O O . SER A 1 134 ? 12.062 12.219 7.023 1 91.38 134 SER A O 1
ATOM 1037 N N . GLN A 1 135 ? 13.188 12.148 8.938 1 84.44 135 GLN A N 1
ATOM 1038 C CA . GLN A 1 135 ? 12.859 13.523 9.273 1 84.44 135 GLN A CA 1
ATOM 1039 C C . GLN A 1 135 ? 13.539 14.508 8.328 1 84.44 135 GLN A C 1
ATOM 1041 O O . GLN A 1 135 ? 13.203 15.688 8.305 1 84.44 135 GLN A O 1
ATOM 1046 N N . GLU A 1 136 ? 14.438 13.961 7.562 1 84.81 136 GLU A N 1
ATOM 1047 C CA . GLU A 1 136 ? 15.055 14.805 6.551 1 84.81 136 GLU A CA 1
ATOM 1048 C C . GLU A 1 136 ? 14.07 15.156 5.441 1 84.81 136 GLU A C 1
ATOM 1050 O O . GLU A 1 136 ? 14.297 16.094 4.668 1 84.81 136 GLU A O 1
ATOM 1055 N N . MET A 1 137 ? 13.031 14.312 5.363 1 84.81 137 MET A N 1
ATOM 1056 C CA . MET A 1 137 ? 11.953 14.617 4.422 1 84.81 137 MET A CA 1
ATOM 1057 C C . MET A 1 137 ? 11.062 15.727 4.953 1 84.81 137 MET A C 1
ATOM 1059 O O . MET A 1 137 ? 10.25 15.508 5.852 1 84.81 137 MET A O 1
ATOM 1063 N N . SER A 1 138 ? 11.227 16.953 4.523 1 76.56 138 SER A N 1
ATOM 1064 C CA . SER A 1 138 ? 10.531 18.125 5.074 1 76.56 138 SER A CA 1
ATOM 1065 C C . SER A 1 138 ? 9.078 18.156 4.621 1 76.56 138 SER A C 1
ATOM 1067 O O . SER A 1 138 ? 8.789 18.047 3.426 1 76.56 138 SER A O 1
ATOM 1069 N N . LEU A 1 139 ? 8.172 18 5.52 1 63.94 139 LEU A N 1
ATOM 1070 C CA . LEU A 1 139 ? 6.727 17.984 5.316 1 63.94 139 LEU A CA 1
ATOM 1071 C C . LEU A 1 139 ? 6.145 19.391 5.418 1 63.94 139 LEU A C 1
ATOM 1073 O O . LEU A 1 139 ? 5.094 19.672 4.832 1 63.94 139 LEU A O 1
ATOM 1077 N N . VAL A 1 140 ? 6.812 20.25 6.066 1 59.75 140 VAL A N 1
ATOM 1078 C CA . VAL A 1 140 ? 6.273 21.516 6.535 1 59.75 140 VAL A CA 1
ATOM 1079 C C . VAL A 1 140 ? 5.715 22.312 5.352 1 59.75 140 VAL A C 1
ATOM 1081 O O . VAL A 1 140 ? 4.613 22.859 5.426 1 59.75 140 VAL A O 1
ATOM 1084 N N . GLN A 1 141 ? 6.367 22.312 4.355 1 56.5 141 GLN A N 1
ATOM 1085 C CA . GLN A 1 141 ? 5.898 23.125 3.236 1 56.5 141 GLN A CA 1
ATOM 1086 C C . GLN A 1 141 ? 4.605 22.562 2.654 1 56.5 141 GLN A C 1
ATOM 1088 O O . GLN A 1 141 ? 3.691 23.328 2.316 1 56.5 141 GLN A O 1
ATOM 1093 N N . PHE A 1 142 ? 4.516 21.297 2.771 1 59.31 142 PHE A N 1
ATOM 1094 C CA . PHE A 1 142 ? 3.346 20.656 2.184 1 59.31 142 PHE A CA 1
ATOM 1095 C C . PHE A 1 142 ? 2.123 20.844 3.074 1 59.31 142 PHE A C 1
ATOM 1097 O O . PHE A 1 142 ? 1.027 21.125 2.582 1 59.31 142 PHE A O 1
ATOM 1104 N N . VAL A 1 143 ? 2.404 20.703 4.242 1 63.47 143 VAL A N 1
ATOM 1105 C CA . VAL A 1 143 ? 1.311 20.828 5.199 1 63.47 143 VAL A CA 1
ATOM 1106 C C . VAL A 1 143 ? 0.784 22.25 5.203 1 63.47 143 VAL A C 1
ATOM 1108 O O . VAL A 1 143 ? -0.429 22.484 5.191 1 63.47 143 VAL A O 1
ATOM 1111 N N . VAL A 1 144 ? 1.664 23.203 5.105 1 59.44 144 VAL A N 1
ATOM 1112 C CA . VAL A 1 144 ? 1.271 24.609 5.074 1 59.44 144 VAL A CA 1
ATOM 1113 C C . VAL A 1 144 ? 0.447 24.891 3.82 1 59.44 144 VAL A C 1
ATOM 1115 O O . VAL A 1 144 ? -0.627 25.484 3.898 1 59.44 144 VAL A O 1
ATOM 1118 N N . ASP A 1 145 ? 0.901 24.469 2.75 1 58.25 145 ASP A N 1
ATOM 1119 C CA . ASP A 1 145 ? 0.191 24.672 1.491 1 58.25 145 ASP A CA 1
ATOM 1120 C C . ASP A 1 145 ? -1.186 24.016 1.523 1 58.25 145 ASP A C 1
ATOM 1122 O O . ASP A 1 145 ? -2.17 24.594 1.063 1 58.25 145 ASP A O 1
ATOM 1126 N N . PHE A 1 146 ? -1.183 22.859 2 1 61.47 146 PHE A N 1
ATOM 1127 C CA . PHE A 1 146 ? -2.432 22.109 2.107 1 61.47 146 PHE A CA 1
ATOM 1128 C C . PHE A 1 146 ? -3.416 22.828 3.018 1 61.47 146 PHE A C 1
ATOM 1130 O O . PHE A 1 146 ? -4.602 22.938 2.699 1 61.47 146 PHE A O 1
ATOM 1137 N N . MET A 1 147 ? -2.967 23.172 4.105 1 58.56 147 MET A N 1
ATOM 1138 C CA . MET A 1 147 ? -3.799 23.922 5.043 1 58.56 147 MET A CA 1
ATOM 1139 C C . MET A 1 147 ? -4.32 25.203 4.406 1 58.56 147 MET A C 1
ATOM 1141 O O . MET A 1 147 ? -5.48 25.562 4.59 1 58.56 147 MET A O 1
ATOM 1145 N N . LEU A 1 148 ? -3.486 25.828 3.73 1 54.78 148 LEU A N 1
ATOM 1146 C CA . LEU A 1 148 ? -3.867 27.078 3.082 1 54.78 148 LEU A CA 1
ATOM 1147 C C . LEU A 1 148 ? -4.902 26.828 1.99 1 54.78 148 LEU A C 1
ATOM 1149 O O . LEU A 1 148 ? -5.848 27.609 1.835 1 54.78 148 LEU A O 1
ATOM 1153 N N . LYS A 1 149 ? -4.723 25.828 1.305 1 54.19 149 LYS A N 1
ATOM 1154 C CA . LYS A 1 149 ? -5.602 25.516 0.183 1 54.19 149 LYS A CA 1
ATOM 1155 C C . LYS A 1 149 ? -6.934 24.953 0.67 1 54.19 149 LYS A C 1
ATOM 1157 O O . LYS A 1 149 ? -7.98 25.203 0.069 1 54.19 149 LYS A O 1
ATOM 1162 N N . HIS A 1 150 ? -6.863 24.203 1.531 1 50.66 150 HIS A N 1
ATOM 1163 C CA . HIS A 1 150 ? -8.07 23.5 1.957 1 50.66 150 HIS A CA 1
ATOM 1164 C C . HIS A 1 150 ? -8.609 24.062 3.262 1 50.66 150 HIS A C 1
ATOM 1166 O O . HIS A 1 150 ? -9.758 23.812 3.631 1 50.66 150 HIS A O 1
ATOM 1172 N N . GLY A 1 151 ? -7.676 24.422 4.113 1 48.44 151 GLY A N 1
ATOM 1173 C CA . GLY A 1 151 ? -8.172 25.156 5.262 1 48.44 151 GLY A CA 1
ATOM 1174 C C . GLY A 1 151 ? -8.898 26.438 4.879 1 48.44 151 GLY A C 1
ATOM 1175 O O . GLY A 1 151 ? -9.258 27.234 5.746 1 48.44 151 GLY A O 1
ATOM 1176 N N . GLY A 1 152 ? -9.617 26.641 3.748 1 41.5 152 GLY A N 1
ATOM 1177 C CA . GLY A 1 152 ? -10.484 27.781 3.512 1 41.5 152 GLY A CA 1
ATOM 1178 C C . GLY A 1 152 ? -10.477 28.781 4.648 1 41.5 152 GLY A C 1
ATOM 1179 O O . GLY A 1 152 ? -11.18 28.609 5.645 1 41.5 152 GLY A O 1
ATOM 1180 N N . CYS A 1 153 ? -9.531 29.484 5.102 1 35.78 153 CYS A N 1
ATOM 1181 C CA . CYS A 1 153 ? -9.906 30.875 5.316 1 35.78 153 CYS A CA 1
ATOM 1182 C C . CYS A 1 153 ? -10.68 31.438 4.121 1 35.78 153 CYS A C 1
ATOM 1184 O O . CYS A 1 153 ? -10.078 31.766 3.098 1 35.78 153 CYS A O 1
ATOM 1186 N N . THR A 1 154 ? -11.703 30.812 3.553 1 35.62 154 THR A N 1
ATOM 1187 C CA . THR A 1 154 ? -12.648 31.719 2.896 1 35.62 154 THR A CA 1
ATOM 1188 C C . THR A 1 154 ? -12.609 33.094 3.535 1 35.62 154 THR A C 1
ATOM 1190 O O . THR A 1 154 ? -12.875 33.25 4.73 1 35.62 154 THR A O 1
ATOM 1193 N N . GLU A 1 155 ? -11.727 33.938 3.18 1 32.25 155 GLU A N 1
ATOM 1194 C CA . GLU A 1 155 ? -11.93 35.375 3.359 1 32.25 155 GLU A CA 1
ATOM 1195 C C . GLU A 1 155 ? -13.398 35.75 3.17 1 32.25 155 GLU A C 1
ATOM 1197 O O . GLU A 1 155 ? -13.945 35.594 2.074 1 32.25 155 GLU A O 1
ATOM 1202 N N . ARG A 1 156 ? -14.305 35.531 4.074 1 32.34 156 ARG A N 1
ATOM 1203 C CA . ARG A 1 156 ? -15.383 36.531 4.078 1 32.34 156 ARG A CA 1
ATOM 1204 C C . ARG A 1 156 ? -14.828 37.938 4.027 1 32.34 156 ARG A C 1
ATOM 1206 O O . ARG A 1 156 ? -14.18 38.406 4.977 1 32.34 156 ARG A O 1
ATOM 1213 N N . ILE A 1 157 ? -14.336 38.375 2.863 1 25.52 157 ILE A N 1
ATOM 1214 C CA . ILE A 1 157 ? -14.633 39.75 2.574 1 25.52 157 ILE A CA 1
ATOM 1215 C C . ILE A 1 157 ? -16.109 39.906 2.221 1 25.52 157 ILE A C 1
ATOM 1217 O O . ILE A 1 157 ? -16.656 39.094 1.465 1 25.52 157 ILE A O 1
ATOM 1221 N N . VAL B 1 1 ? 9.242 -27.406 -18.062 1 61.22 1 VAL B N 1
ATOM 1222 C CA . VAL B 1 1 ? 8.352 -28.219 -17.25 1 61.22 1 VAL B CA 1
ATOM 1223 C C . VAL B 1 1 ? 7.047 -28.484 -18 1 61.22 1 VAL B C 1
ATOM 1225 O O . VAL B 1 1 ? 6.488 -27.578 -18.609 1 61.22 1 VAL B O 1
ATOM 1228 N N . SER B 1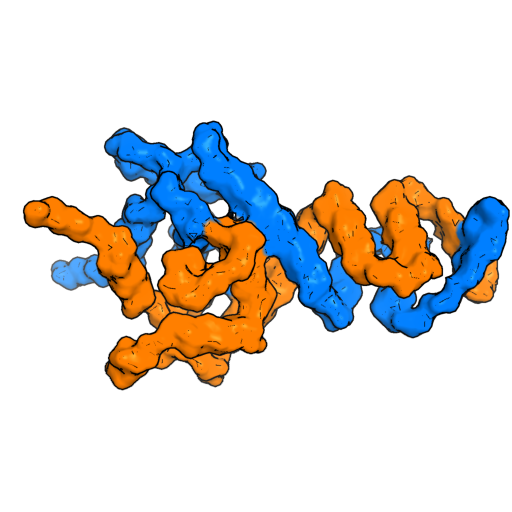 2 ? 6.785 -29.828 -18.266 1 64.31 2 SER B N 1
ATOM 1229 C CA . SER B 1 2 ? 5.566 -30.172 -18.984 1 64.31 2 SER B CA 1
ATOM 1230 C C . SER B 1 2 ? 4.422 -30.484 -18.016 1 64.31 2 SER B C 1
ATOM 1232 O O . SER B 1 2 ? 4.629 -31.109 -16.969 1 64.31 2 SER B O 1
ATOM 1234 N N . LEU B 1 3 ? 3.318 -29.734 -18.297 1 63.44 3 LEU B N 1
ATOM 1235 C CA . LEU B 1 3 ? 2.123 -29.875 -17.469 1 63.44 3 LEU B CA 1
ATOM 1236 C C . LEU B 1 3 ? 1.109 -30.797 -18.125 1 63.44 3 LEU B C 1
ATOM 1238 O O . LEU B 1 3 ? 0.902 -30.734 -19.344 1 63.44 3 LEU B O 1
ATOM 1242 N N . ASN B 1 4 ? 0.795 -31.938 -17.344 1 62 4 ASN B N 1
ATOM 1243 C CA . ASN B 1 4 ? -0.139 -32.906 -17.938 1 62 4 ASN B CA 1
ATOM 1244 C C . ASN B 1 4 ? -1.498 -32.844 -17.234 1 62 4 ASN B C 1
ATOM 1246 O O . ASN B 1 4 ? -1.572 -32.719 -16.016 1 62 4 ASN B O 1
ATOM 1250 N N . TYR B 1 5 ? -2.66 -32.531 -17.969 1 59.88 5 TYR B N 1
ATOM 1251 C CA . TYR B 1 5 ? -4.004 -32.719 -17.438 1 59.88 5 TYR B CA 1
ATOM 1252 C C . TYR B 1 5 ? -4.293 -34.188 -17.172 1 59.88 5 TYR B C 1
ATOM 1254 O O . TYR B 1 5 ? -3.826 -35.062 -17.906 1 59.88 5 TYR B O 1
ATOM 1262 N N . PRO B 1 6 ? -4.809 -34.344 -15.938 1 54.81 6 PRO B N 1
ATOM 1263 C CA . PRO B 1 6 ? -5.184 -35.75 -15.719 1 54.81 6 PRO B CA 1
ATOM 1264 C C . PRO B 1 6 ? -5.926 -36.344 -16.906 1 54.81 6 PRO B C 1
ATOM 1266 O O . PRO B 1 6 ? -5.871 -37.562 -17.125 1 54.81 6 PRO B O 1
ATOM 1269 N N . SER B 1 7 ? -6.652 -35.406 -17.469 1 54.94 7 SER B N 1
ATOM 1270 C CA . SER B 1 7 ? -7.441 -35.969 -18.562 1 54.94 7 SER B CA 1
ATOM 1271 C C . SER B 1 7 ? -6.547 -36.406 -19.719 1 54.94 7 SER B C 1
ATOM 1273 O O . SER B 1 7 ? -7.012 -37.062 -20.656 1 54.94 7 SER B O 1
ATOM 1275 N N . GLY B 1 8 ? -5.133 -36.438 -19.594 1 57.22 8 GLY B N 1
ATOM 1276 C CA . GLY B 1 8 ? -4.168 -37 -20.516 1 57.22 8 GLY B CA 1
ATOM 1277 C C . GLY B 1 8 ? -3.693 -36 -21.562 1 57.22 8 GLY B C 1
ATOM 1278 O O . GLY B 1 8 ? -2.715 -36.25 -22.266 1 57.22 8 GLY B O 1
ATOM 1279 N N . LYS B 1 9 ? -4.434 -35.062 -22.109 1 56.62 9 LYS B N 1
ATOM 1280 C CA . LYS B 1 9 ? -4.23 -34.656 -23.5 1 56.62 9 LYS B CA 1
ATOM 1281 C C . LYS B 1 9 ? -3.447 -33.344 -23.562 1 56.62 9 LYS B C 1
ATOM 1283 O O . LYS B 1 9 ? -2.809 -33.031 -24.578 1 56.62 9 LYS B O 1
ATOM 1288 N N . LYS B 1 10 ? -3.645 -32.469 -22.531 1 58.78 10 LYS B N 1
ATOM 1289 C CA . LYS B 1 10 ? -3.043 -31.188 -22.906 1 58.78 10 LYS B CA 1
ATOM 1290 C C . LYS B 1 10 ? -1.726 -30.953 -22.172 1 58.78 10 LYS B C 1
ATOM 1292 O O . LYS B 1 10 ? -1.647 -31.141 -20.969 1 58.78 10 LYS B O 1
ATOM 1297 N N . THR B 1 11 ? -0.635 -31.125 -22.969 1 63.91 11 THR B N 1
ATOM 1298 C CA . THR B 1 11 ? 0.69 -30.828 -22.438 1 63.91 11 THR B CA 1
ATOM 1299 C C . THR B 1 11 ? 1.085 -29.391 -22.766 1 63.91 11 THR B C 1
ATOM 1301 O O . THR B 1 11 ? 0.818 -28.891 -23.859 1 63.91 11 THR B O 1
ATOM 1304 N N . ALA B 1 12 ? 1.25 -28.609 -21.625 1 71.06 12 ALA B N 1
ATOM 1305 C CA . ALA B 1 12 ? 1.772 -27.266 -21.875 1 71.06 12 ALA B CA 1
ATOM 1306 C C . ALA B 1 12 ? 3.227 -27.141 -21.438 1 71.06 12 ALA B C 1
ATOM 1308 O O . ALA B 1 12 ? 3.629 -27.766 -20.438 1 71.06 12 ALA B O 1
ATOM 1309 N N . LEU B 1 13 ? 4.062 -26.484 -22.281 1 76.19 13 LEU B N 1
ATOM 1310 C CA . LEU B 1 13 ? 5.453 -26.188 -21.938 1 76.19 13 LEU B CA 1
ATOM 1311 C C . LEU B 1 13 ? 5.582 -24.797 -21.328 1 76.19 13 LEU B C 1
ATOM 1313 O O . LEU B 1 13 ? 5.148 -23.812 -21.922 1 76.19 13 LEU B O 1
ATOM 1317 N N . ILE B 1 14 ? 6.07 -24.812 -20.078 1 81.62 14 ILE B N 1
ATOM 1318 C CA . ILE B 1 14 ? 6.289 -23.531 -19.422 1 81.62 14 ILE B CA 1
ATOM 1319 C C . ILE B 1 14 ? 7.715 -23.047 -19.672 1 81.62 14 ILE B C 1
ATOM 1321 O O . ILE B 1 14 ? 8.68 -23.688 -19.234 1 81.62 14 ILE B O 1
ATOM 1325 N N . GLN B 1 15 ? 7.812 -21.969 -20.391 1 82.56 15 GLN B N 1
ATOM 1326 C CA . GLN B 1 15 ? 9.117 -21.453 -20.781 1 82.56 15 GLN B CA 1
ATOM 1327 C C . GLN B 1 15 ? 9.562 -20.328 -19.859 1 82.56 15 GLN B C 1
ATOM 1329 O O . GLN B 1 15 ? 10.75 -20.188 -19.562 1 82.56 15 GLN B O 1
ATOM 1334 N N . ASN B 1 16 ? 8.648 -19.562 -19.359 1 90.38 16 ASN B N 1
ATOM 1335 C CA . ASN B 1 16 ? 8.953 -18.438 -18.484 1 90.38 16 ASN B CA 1
ATOM 1336 C C . ASN B 1 16 ? 9.562 -18.875 -17.172 1 90.38 16 ASN B C 1
ATOM 1338 O O . ASN B 1 16 ? 9 -19.734 -16.484 1 90.38 16 ASN B O 1
ATOM 1342 N N . ASP B 1 17 ? 10.727 -18.312 -16.828 1 91.69 17 ASP B N 1
ATOM 1343 C CA . ASP B 1 17 ? 11.477 -18.719 -15.641 1 91.69 17 ASP B CA 1
ATOM 1344 C C . ASP B 1 17 ? 10.641 -18.547 -14.375 1 91.69 17 ASP B C 1
ATOM 1346 O O . ASP B 1 17 ? 10.648 -19.422 -13.5 1 91.69 17 ASP B O 1
ATOM 1350 N N . THR B 1 18 ? 9.961 -17.469 -14.328 1 95.19 18 THR B N 1
ATOM 1351 C CA . THR B 1 18 ? 9.133 -17.203 -13.156 1 95.19 18 THR B CA 1
ATOM 1352 C C . THR B 1 18 ? 8.023 -18.25 -13.031 1 95.19 18 THR B C 1
ATOM 1354 O O . THR B 1 18 ? 7.785 -18.781 -11.953 1 95.19 18 THR B O 1
ATOM 1357 N N . HIS B 1 19 ? 7.387 -18.562 -14.141 1 93.38 19 HIS B N 1
ATOM 1358 C CA . HIS B 1 19 ? 6.301 -19.531 -14.125 1 93.38 19 HIS B CA 1
ATOM 1359 C C . HIS B 1 19 ? 6.812 -20.938 -13.789 1 93.38 19 HIS B C 1
ATOM 1361 O O . HIS B 1 19 ? 6.113 -21.719 -13.133 1 93.38 19 HIS B O 1
ATOM 1367 N N . GLN B 1 20 ? 8.023 -21.219 -14.133 1 89.19 20 GLN B N 1
ATOM 1368 C CA . GLN B 1 20 ? 8.617 -22.484 -13.742 1 89.19 20 GLN B CA 1
ATOM 1369 C C . GLN B 1 20 ? 8.812 -22.562 -12.227 1 89.19 20 GLN B C 1
ATOM 1371 O O . GLN B 1 20 ? 8.531 -23.594 -11.609 1 89.19 20 GLN B O 1
ATOM 1376 N N . LYS B 1 21 ? 9.266 -21.484 -11.688 1 92.25 21 LYS B N 1
ATOM 1377 C CA . LYS B 1 21 ? 9.445 -21.422 -10.234 1 92.25 21 LYS B CA 1
ATOM 1378 C C . LYS B 1 21 ? 8.117 -21.594 -9.508 1 92.25 21 LYS B C 1
ATOM 1380 O O . LYS B 1 21 ? 8.047 -22.297 -8.5 1 92.25 21 LYS B O 1
ATOM 1385 N N . ILE B 1 22 ? 7.141 -20.938 -10.07 1 93.62 22 ILE B N 1
ATOM 1386 C CA . ILE B 1 22 ? 5.812 -21.031 -9.477 1 93.62 22 ILE B CA 1
ATOM 1387 C C . ILE B 1 22 ? 5.312 -22.484 -9.57 1 93.62 22 ILE B C 1
ATOM 1389 O O . ILE B 1 22 ? 4.773 -23.016 -8.602 1 93.62 22 ILE B O 1
ATOM 1393 N N . TYR B 1 23 ? 5.547 -23.016 -10.672 1 87.81 23 TYR B N 1
ATOM 1394 C CA . TYR B 1 23 ? 5.148 -24.406 -10.867 1 87.81 23 TYR B CA 1
ATOM 1395 C C . TYR B 1 23 ? 5.859 -25.312 -9.875 1 87.81 23 TYR B C 1
ATOM 1397 O O . TYR B 1 23 ? 5.23 -26.188 -9.258 1 87.81 23 TYR B O 1
ATOM 1405 N N . LYS B 1 24 ? 7.094 -25.156 -9.727 1 86.06 24 LYS B N 1
ATOM 1406 C CA . LYS B 1 24 ? 7.867 -25.953 -8.781 1 86.06 24 LYS B CA 1
ATOM 1407 C C . LYS B 1 24 ? 7.344 -25.781 -7.355 1 86.06 24 LYS B C 1
ATOM 1409 O O . LYS B 1 24 ? 7.301 -26.75 -6.59 1 86.06 24 LYS B O 1
ATOM 1414 N N . ALA B 1 25 ? 6.914 -24.578 -7.004 1 90.81 25 ALA B N 1
ATOM 1415 C CA . ALA B 1 25 ? 6.355 -24.328 -5.68 1 90.81 25 ALA B CA 1
ATOM 1416 C C . ALA B 1 25 ? 5.055 -25.094 -5.477 1 90.81 25 ALA B C 1
ATOM 1418 O O . ALA B 1 25 ? 4.805 -25.625 -4.391 1 90.81 25 ALA B O 1
ATOM 1419 N N . LEU B 1 26 ? 4.277 -25.188 -6.527 1 88.81 26 LEU B N 1
ATOM 1420 C CA . LEU B 1 26 ? 3.012 -25.906 -6.457 1 88.81 26 LEU B CA 1
ATOM 1421 C C . LEU B 1 26 ? 3.248 -27.391 -6.219 1 88.81 26 LEU B C 1
ATOM 1423 O O . LEU B 1 26 ? 2.537 -28.016 -5.434 1 88.81 26 LEU B O 1
ATOM 1427 N N . ILE B 1 27 ? 4.246 -27.844 -6.828 1 83.88 27 ILE B N 1
ATOM 1428 C CA . ILE B 1 27 ? 4.539 -29.266 -6.75 1 83.88 27 ILE B CA 1
ATOM 1429 C C . ILE B 1 27 ? 5.121 -29.609 -5.379 1 83.88 27 ILE B C 1
ATOM 1431 O O . ILE B 1 27 ? 4.816 -30.656 -4.809 1 83.88 27 ILE B O 1
ATOM 1435 N N . ARG B 1 28 ? 6.016 -28.75 -4.922 1 84.62 28 ARG B N 1
ATOM 1436 C CA . ARG B 1 28 ? 6.629 -28.969 -3.613 1 84.62 28 ARG B CA 1
ATOM 1437 C C . ARG B 1 28 ? 5.582 -28.922 -2.506 1 84.62 28 ARG B C 1
ATOM 1439 O O . ARG B 1 28 ? 5.664 -29.688 -1.542 1 84.62 28 ARG B O 1
ATOM 1446 N N . GLY B 1 29 ? 4.633 -28.062 -2.629 1 85.38 29 GLY B N 1
ATOM 1447 C CA . GLY B 1 29 ? 3.482 -28.062 -1.739 1 85.38 29 GLY B CA 1
ATOM 1448 C C . GLY B 1 29 ? 3.744 -27.359 -0.422 1 85.38 29 GLY B C 1
ATOM 1449 O O . GLY B 1 29 ? 2.867 -27.297 0.442 1 85.38 29 GLY B O 1
ATOM 1450 N N . THR B 1 30 ? 4.969 -26.828 -0.22 1 87.94 30 THR B N 1
ATOM 1451 C CA . THR B 1 30 ? 5.312 -26.125 1.017 1 87.94 30 THR B CA 1
ATOM 1452 C C . THR B 1 30 ? 5.457 -24.625 0.773 1 87.94 30 THR B C 1
ATOM 1454 O O . THR B 1 30 ? 6.176 -24.203 -0.137 1 87.94 30 THR B O 1
ATOM 1457 N N . ASN B 1 31 ? 4.73 -23.812 1.577 1 92.81 31 ASN B N 1
ATOM 1458 C CA . ASN B 1 31 ? 4.793 -22.359 1.484 1 92.81 31 ASN B CA 1
ATOM 1459 C C . ASN B 1 31 ? 4.512 -21.875 0.064 1 92.81 31 ASN B C 1
ATOM 1461 O O . ASN B 1 31 ? 5.215 -21 -0.449 1 92.81 31 ASN B O 1
ATOM 1465 N N . VAL B 1 32 ? 3.533 -22.438 -0.537 1 94.81 32 VAL B N 1
ATOM 1466 C CA . VAL B 1 32 ? 3.27 -22.25 -1.959 1 94.81 32 VAL B CA 1
ATOM 1467 C C . VAL B 1 32 ? 2.949 -20.781 -2.234 1 94.81 32 VAL B C 1
ATOM 1469 O O . VAL B 1 32 ? 3.594 -20.141 -3.072 1 94.81 32 VAL B O 1
ATOM 1472 N N . ASP B 1 33 ? 2.006 -20.203 -1.457 1 97.19 33 ASP B N 1
ATOM 1473 C CA . ASP B 1 33 ? 1.569 -18.844 -1.694 1 97.19 33 ASP B CA 1
ATOM 1474 C C . ASP B 1 33 ? 2.736 -17.859 -1.561 1 97.19 33 ASP B C 1
ATOM 1476 O O . ASP B 1 33 ? 2.93 -17 -2.418 1 97.19 33 ASP B O 1
ATOM 1480 N N . SER B 1 34 ? 3.504 -18.016 -0.519 1 97.75 34 SER B N 1
ATOM 1481 C CA . SER B 1 34 ? 4.641 -17.125 -0.283 1 97.75 34 SER B CA 1
ATOM 1482 C C . SER B 1 34 ? 5.668 -17.234 -1.403 1 97.75 34 SER B C 1
ATOM 1484 O O . SER B 1 34 ? 6.207 -16.219 -1.858 1 97.75 34 SER B O 1
ATOM 1486 N N . ALA B 1 35 ? 5.93 -18.453 -1.833 1 97.62 35 ALA B N 1
ATOM 1487 C CA . ALA B 1 35 ? 6.887 -18.672 -2.912 1 97.62 35 ALA B CA 1
ATOM 1488 C C . ALA B 1 35 ? 6.414 -18.016 -4.207 1 97.62 35 ALA B C 1
ATOM 1490 O O . ALA B 1 35 ? 7.211 -17.422 -4.945 1 97.62 35 ALA B O 1
ATOM 1491 N N . ILE B 1 36 ? 5.184 -18.141 -4.457 1 98 36 ILE B N 1
ATOM 1492 C CA . ILE B 1 36 ? 4.605 -17.562 -5.664 1 98 36 ILE B CA 1
ATOM 1493 C C . ILE B 1 36 ? 4.723 -16.031 -5.609 1 98 36 ILE B C 1
ATOM 1495 O O . ILE B 1 36 ? 5.184 -15.406 -6.562 1 98 36 ILE B O 1
ATOM 1499 N N . VAL B 1 37 ? 4.371 -15.453 -4.52 1 98.56 37 VAL B N 1
ATOM 1500 C CA . VAL B 1 37 ? 4.398 -14 -4.363 1 98.56 37 VAL B CA 1
ATOM 1501 C C . VAL B 1 37 ? 5.836 -13.5 -4.453 1 98.56 37 VAL B C 1
ATOM 1503 O O . VAL B 1 37 ? 6.109 -12.492 -5.109 1 98.56 37 VAL B O 1
ATOM 1506 N N . GLU B 1 38 ? 6.742 -14.203 -3.834 1 98.12 38 GLU B N 1
ATOM 1507 C CA . GLU B 1 38 ? 8.148 -13.82 -3.908 1 98.12 38 GLU B CA 1
ATOM 1508 C C . GLU B 1 38 ? 8.648 -13.82 -5.352 1 98.12 38 GLU B C 1
ATOM 1510 O O . GLU B 1 38 ? 9.344 -12.898 -5.773 1 98.12 38 GLU B O 1
ATOM 1515 N N . ALA B 1 39 ? 8.242 -14.836 -6.07 1 98 39 ALA B N 1
ATOM 1516 C CA . ALA B 1 39 ? 8.641 -14.93 -7.473 1 98 39 ALA B CA 1
ATOM 1517 C C . ALA B 1 39 ? 8.07 -13.766 -8.281 1 98 39 ALA B C 1
ATOM 1519 O O . ALA B 1 39 ? 8.781 -13.156 -9.086 1 98 39 ALA B O 1
ATOM 1520 N N . LEU B 1 40 ? 6.855 -13.453 -8.016 1 98.38 40 LEU B N 1
ATOM 1521 C CA . LEU B 1 40 ? 6.199 -12.391 -8.773 1 98.38 40 LEU B CA 1
ATOM 1522 C C . LEU B 1 40 ? 6.703 -11.016 -8.344 1 98.38 40 LEU B C 1
ATOM 1524 O O . LEU B 1 40 ? 6.789 -10.094 -9.156 1 98.38 40 LEU B O 1
ATOM 1528 N N . CYS B 1 41 ? 7.051 -10.836 -7.066 1 98.5 41 CYS B N 1
ATOM 1529 C CA . CYS B 1 41 ? 7.629 -9.578 -6.609 1 98.5 41 CYS B CA 1
ATOM 1530 C C . CYS B 1 41 ? 8.906 -9.25 -7.383 1 98.5 41 CYS B C 1
ATOM 1532 O O . CYS B 1 41 ? 9.195 -8.078 -7.637 1 98.5 41 CYS B O 1
ATOM 1534 N N . GLN B 1 42 ? 9.617 -10.266 -7.793 1 97.38 42 GLN B N 1
ATOM 1535 C CA . GLN B 1 42 ? 10.883 -10.078 -8.492 1 97.38 42 GLN B CA 1
ATOM 1536 C C . GLN B 1 42 ? 10.656 -9.867 -9.984 1 97.38 42 GLN B C 1
ATOM 1538 O O . GLN B 1 42 ? 11.297 -9.008 -10.602 1 97.38 42 GLN B O 1
ATOM 1543 N N . SER B 1 43 ? 9.703 -10.602 -10.539 1 97.5 43 SER B N 1
ATOM 1544 C CA . SER B 1 43 ? 9.578 -10.625 -11.992 1 97.5 43 SER B CA 1
ATOM 1545 C C . SER B 1 43 ? 8.555 -9.609 -12.484 1 97.5 43 SER B C 1
ATOM 1547 O O . SER B 1 43 ? 8.672 -9.086 -13.586 1 97.5 43 SER B O 1
ATOM 1549 N N . ASN B 1 44 ? 7.504 -9.398 -11.727 1 97.81 44 ASN B N 1
ATOM 1550 C CA . ASN B 1 44 ? 6.41 -8.508 -12.102 1 97.81 44 ASN B CA 1
ATOM 1551 C C . ASN B 1 44 ? 5.797 -7.824 -10.883 1 97.81 44 ASN B C 1
ATOM 1553 O O . ASN B 1 44 ? 4.629 -8.062 -10.562 1 97.81 44 ASN B O 1
ATOM 1557 N N . PRO B 1 45 ? 6.578 -6.941 -10.266 1 98.31 45 PRO B N 1
ATOM 1558 C CA . PRO B 1 45 ? 6.094 -6.301 -9.039 1 98.31 45 PRO B CA 1
ATOM 1559 C C . PRO B 1 45 ? 4.812 -5.5 -9.258 1 98.31 45 PRO B C 1
ATOM 1561 O O . PRO B 1 45 ? 3.986 -5.391 -8.352 1 98.31 45 PRO B O 1
ATOM 1564 N N . ALA B 1 46 ? 4.609 -4.996 -10.469 1 97.81 46 ALA B N 1
ATOM 1565 C CA . ALA B 1 46 ? 3.42 -4.203 -10.758 1 97.81 46 ALA B CA 1
ATOM 1566 C C . ALA B 1 46 ? 2.15 -5.023 -10.562 1 97.81 46 ALA B C 1
ATOM 1568 O O . ALA B 1 46 ? 1.127 -4.5 -10.109 1 97.81 46 ALA B O 1
ATOM 1569 N N . CYS B 1 47 ? 2.281 -6.277 -10.859 1 98.38 47 CYS B N 1
ATOM 1570 C CA . CYS B 1 47 ? 1.123 -7.152 -10.719 1 98.38 47 CYS B CA 1
ATOM 1571 C C . CYS B 1 47 ? 0.758 -7.348 -9.25 1 98.38 47 CYS B C 1
ATOM 1573 O O . CYS B 1 47 ? -0.423 -7.371 -8.898 1 98.38 47 CYS B O 1
ATOM 1575 N N . ILE B 1 48 ? 1.74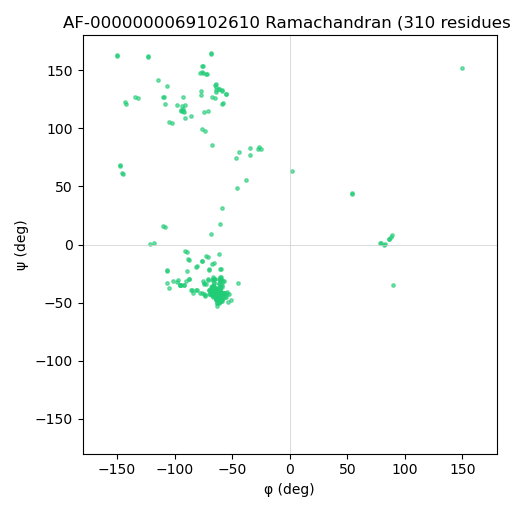5 -7.469 -8.414 1 98.81 48 ILE B N 1
ATOM 1576 C CA . ILE B 1 48 ? 1.53 -7.594 -6.977 1 98.81 48 ILE B CA 1
ATOM 1577 C C . ILE B 1 48 ? 0.924 -6.305 -6.43 1 98.81 48 ILE B C 1
ATOM 1579 O O . ILE B 1 48 ? -0.031 -6.34 -5.652 1 98.81 48 ILE B O 1
ATOM 1583 N N . ILE B 1 49 ? 1.418 -5.195 -6.887 1 98.81 49 ILE B N 1
ATOM 1584 C CA . ILE B 1 49 ? 0.965 -3.889 -6.414 1 98.81 49 ILE B CA 1
ATOM 1585 C C . ILE B 1 49 ? -0.48 -3.658 -6.848 1 98.81 49 ILE B C 1
ATOM 1587 O O . ILE B 1 49 ? -1.282 -3.109 -6.09 1 98.81 49 ILE B O 1
ATOM 1591 N N . THR B 1 50 ? -0.789 -4.094 -8.023 1 98.5 50 THR B N 1
ATOM 1592 C CA . THR B 1 50 ? -2.162 -3.961 -8.492 1 98.5 50 THR B CA 1
ATOM 1593 C C . THR B 1 50 ? -3.119 -4.742 -7.598 1 98.5 50 THR B C 1
ATOM 1595 O O . THR B 1 50 ? -4.188 -4.246 -7.238 1 98.5 50 THR B O 1
ATOM 1598 N N . GLY B 1 51 ? -2.74 -5.953 -7.266 1 98.69 51 GLY B N 1
ATOM 1599 C CA . GLY B 1 51 ? -3.543 -6.742 -6.344 1 98.69 51 GLY B CA 1
ATOM 1600 C C . GLY B 1 51 ? -3.691 -6.094 -4.98 1 98.69 51 GLY B C 1
ATOM 1601 O O . GLY B 1 51 ? -4.797 -6.012 -4.441 1 98.69 51 GLY B O 1
ATOM 1602 N N . ALA B 1 52 ? -2.596 -5.629 -4.477 1 98.88 52 ALA B N 1
ATOM 1603 C CA . ALA B 1 52 ? -2.607 -4.98 -3.168 1 98.88 52 ALA B CA 1
ATOM 1604 C C . ALA B 1 52 ? -3.459 -3.713 -3.189 1 98.88 52 ALA B C 1
ATOM 1606 O O . ALA B 1 52 ? -4.199 -3.439 -2.244 1 98.88 52 ALA B O 1
ATOM 1607 N N . ALA B 1 53 ? -3.342 -2.945 -4.277 1 98.69 53 ALA B N 1
ATOM 1608 C CA . ALA B 1 53 ? -4.117 -1.717 -4.418 1 98.69 53 ALA B CA 1
ATOM 1609 C C . ALA B 1 53 ? -5.617 -2.008 -4.398 1 98.69 53 ALA B C 1
ATOM 1611 O O . ALA B 1 53 ? -6.395 -1.252 -3.814 1 98.69 53 ALA B O 1
ATOM 1612 N N . LYS B 1 54 ? -6.004 -3.07 -4.996 1 98.38 54 LYS B N 1
ATOM 1613 C CA . LYS B 1 54 ? -7.414 -3.455 -4.992 1 98.38 54 LYS B CA 1
ATOM 1614 C C . LYS B 1 54 ? -7.898 -3.758 -3.578 1 98.38 54 LYS B C 1
ATOM 1616 O O . LYS B 1 54 ? -8.984 -3.334 -3.188 1 98.38 54 LYS B O 1
ATOM 1621 N N . ILE B 1 55 ? -7.086 -4.473 -2.861 1 98.69 55 ILE B N 1
ATOM 1622 C CA . ILE B 1 55 ? -7.434 -4.832 -1.492 1 98.69 55 ILE B CA 1
ATOM 1623 C C . ILE B 1 55 ? -7.539 -3.572 -0.638 1 98.69 55 ILE B C 1
ATOM 1625 O O . ILE B 1 55 ? -8.516 -3.387 0.089 1 98.69 55 ILE B O 1
ATOM 1629 N N . VAL B 1 56 ? -6.602 -2.689 -0.742 1 98.75 56 VAL B N 1
ATOM 1630 C CA . VAL B 1 56 ? -6.559 -1.46 0.041 1 98.75 56 VAL B CA 1
ATOM 1631 C C . VAL B 1 56 ? -7.742 -0.568 -0.329 1 98.75 56 VAL B C 1
ATOM 1633 O O . VAL B 1 56 ? -8.359 0.046 0.542 1 98.75 56 VAL B O 1
ATOM 1636 N N . LYS B 1 57 ? -8.016 -0.492 -1.6 1 98.5 57 LYS B N 1
ATOM 1637 C CA . LYS B 1 57 ? -9.164 0.297 -2.037 1 98.5 57 LYS B CA 1
ATOM 1638 C C . LYS B 1 57 ? -10.453 -0.2 -1.385 1 98.5 57 LYS B C 1
ATOM 1640 O O . LYS B 1 57 ? -11.242 0.596 -0.873 1 98.5 57 LYS B O 1
ATOM 1645 N N . LEU B 1 58 ? -10.617 -1.457 -1.381 1 98.25 58 LEU B N 1
ATOM 1646 C CA . LEU B 1 58 ? -11.82 -2.035 -0.798 1 98.25 58 LEU B CA 1
ATOM 1647 C C . LEU B 1 58 ? -11.914 -1.713 0.689 1 98.25 58 LEU B C 1
ATOM 1649 O O . LEU B 1 58 ? -12.984 -1.335 1.181 1 98.25 58 LEU B O 1
ATOM 1653 N N . GLU B 1 59 ? -10.828 -1.884 1.37 1 98.5 59 GLU B N 1
ATOM 1654 C CA . GLU B 1 59 ? -10.789 -1.536 2.787 1 98.5 59 GLU B CA 1
ATOM 1655 C C . GLU B 1 59 ? -11.125 -0.064 3.004 1 98.5 59 GLU B C 1
ATOM 1657 O O . GLU B 1 59 ? -11.922 0.273 3.881 1 98.5 59 GLU B O 1
ATOM 1662 N N . SER B 1 60 ? -10.516 0.812 2.221 1 98 60 SER B N 1
ATOM 1663 C CA . SER B 1 60 ? -10.672 2.254 2.379 1 98 60 SER B CA 1
ATOM 1664 C C . SER B 1 60 ? -12.109 2.689 2.096 1 98 60 SER B C 1
ATOM 1666 O O . SER B 1 60 ? -12.656 3.541 2.799 1 98 60 SER B O 1
ATOM 1668 N N . VAL B 1 61 ? -12.688 2.084 1.062 1 97.81 61 VAL B N 1
ATOM 1669 C CA . VAL B 1 61 ? -14.07 2.387 0.729 1 97.81 61 VAL B CA 1
ATOM 1670 C C . VAL B 1 61 ? -14.977 2 1.894 1 97.81 61 VAL B C 1
ATOM 1672 O O . VAL B 1 61 ? -15.867 2.766 2.279 1 97.81 61 VAL B O 1
ATOM 1675 N N . LYS B 1 62 ? -14.727 0.885 2.484 1 97.75 62 LYS B N 1
ATOM 1676 C CA . LYS B 1 62 ? -15.562 0.385 3.574 1 97.75 62 LYS B CA 1
ATOM 1677 C C . LYS B 1 62 ? -15.445 1.272 4.809 1 97.75 62 LYS B C 1
ATOM 1679 O 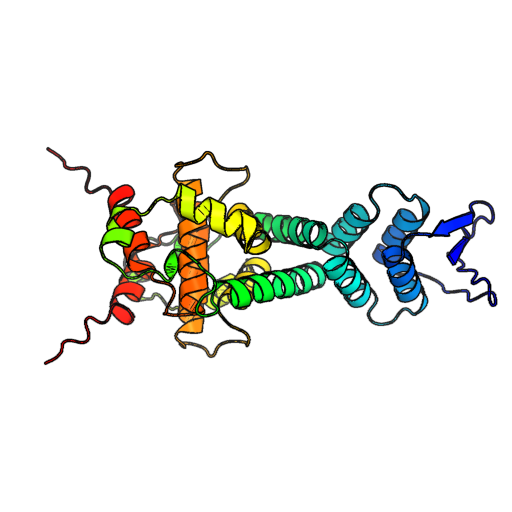O . LYS B 1 62 ? -16.453 1.636 5.422 1 97.75 62 LYS B O 1
ATOM 1684 N N . VAL B 1 63 ? -14.266 1.636 5.141 1 96.88 63 VAL B N 1
ATOM 1685 C CA . VAL B 1 63 ? -14.016 2.398 6.359 1 96.88 63 VAL B CA 1
ATOM 1686 C C . VAL B 1 63 ? -14.555 3.818 6.199 1 96.88 63 VAL B C 1
ATOM 1688 O O . VAL B 1 63 ? -14.984 4.438 7.176 1 96.88 63 VAL B O 1
ATOM 1691 N N . CYS B 1 64 ? -14.547 4.32 4.977 1 95.81 64 CYS B N 1
ATOM 1692 C CA . CYS B 1 64 ? -14.93 5.707 4.734 1 95.81 64 CYS B CA 1
ATOM 1693 C C . CYS B 1 64 ? -16.422 5.824 4.484 1 95.81 64 CYS B C 1
ATOM 1695 O O . CYS B 1 64 ? -16.953 6.93 4.34 1 95.81 64 CYS B O 1
ATOM 1697 N N . LYS B 1 65 ? -17.078 4.723 4.402 1 95.38 65 LYS B N 1
ATOM 1698 C CA . LYS B 1 65 ? -18.531 4.754 4.246 1 95.38 65 LYS B CA 1
ATOM 1699 C C . LYS B 1 65 ? -19.188 5.375 5.465 1 95.38 65 LYS B C 1
ATOM 1701 O O . LYS B 1 65 ? -18.812 5.102 6.602 1 95.38 65 LYS B O 1
ATOM 1706 N N . ARG B 1 66 ? -20.203 6.227 5.188 1 91.5 66 ARG B N 1
ATOM 1707 C CA . ARG B 1 66 ? -20.953 6.828 6.285 1 91.5 66 ARG B CA 1
ATOM 1708 C C . ARG B 1 66 ? -21.531 5.754 7.203 1 91.5 66 ARG B C 1
ATOM 1710 O O . ARG B 1 66 ? -22.094 4.766 6.73 1 91.5 66 ARG B O 1
ATOM 1717 N N . GLY B 1 67 ? -21.297 5.898 8.508 1 90.38 67 GLY B N 1
ATOM 1718 C CA . GLY B 1 67 ? -21.859 4.949 9.461 1 90.38 67 GLY B CA 1
ATOM 1719 C C . GLY B 1 67 ? -20.953 3.748 9.695 1 90.38 67 GLY B C 1
ATOM 1720 O O . GLY B 1 67 ? -21.359 2.77 10.32 1 90.38 67 GLY B O 1
ATOM 1721 N N . SER B 1 68 ? -19.75 3.732 9.156 1 92.94 68 SER B N 1
ATOM 1722 C CA . SER B 1 68 ? -18.828 2.615 9.305 1 92.94 68 SER B CA 1
ATOM 1723 C C . SER B 1 68 ? -18.375 2.449 10.75 1 92.94 68 SER B C 1
ATOM 1725 O O . SER B 1 68 ? -17.812 1.417 11.117 1 92.94 68 SER B O 1
ATOM 1727 N N . GLY B 1 69 ? -18.578 3.471 11.609 1 89.88 69 GLY B N 1
ATOM 1728 C CA . GLY B 1 69 ? -18.125 3.438 12.992 1 89.88 69 GLY B CA 1
ATOM 1729 C C . GLY B 1 69 ? -16.703 3.908 13.164 1 89.88 69 GLY B C 1
ATOM 1730 O O . GLY B 1 69 ? -16.141 3.814 14.258 1 89.88 69 GLY B O 1
ATOM 1731 N N . CYS B 1 70 ? -16.109 4.371 12.078 1 91.38 70 CYS B N 1
ATOM 1732 C CA . CYS B 1 70 ? -14.742 4.875 12.18 1 91.38 70 CYS B CA 1
ATOM 1733 C C . CYS B 1 70 ? -14.664 6.059 13.133 1 91.38 70 CYS B C 1
ATOM 1735 O O . CYS B 1 70 ? -15.438 7.012 13.016 1 91.38 70 CYS B O 1
ATOM 1737 N N . PRO B 1 71 ? -13.656 6.027 14.039 1 88.44 71 PRO B N 1
ATOM 1738 C CA . PRO B 1 71 ? -13.516 7.117 15.008 1 88.44 71 PRO B CA 1
ATOM 1739 C C . PRO B 1 71 ? -13.312 8.477 14.344 1 88.44 71 PRO B C 1
ATOM 1741 O O . PRO B 1 71 ? -13.656 9.508 14.922 1 88.44 71 PRO B O 1
ATOM 1744 N N . LEU B 1 72 ? -12.859 8.469 13.102 1 87.19 72 LEU B N 1
ATOM 1745 C CA . LEU B 1 72 ? -12.562 9.711 12.398 1 87.19 72 LEU B CA 1
ATOM 1746 C C . LEU B 1 72 ? -13.844 10.391 11.938 1 87.19 72 LEU B C 1
ATOM 1748 O O . LEU B 1 72 ? -13.836 11.562 11.562 1 87.19 72 LEU B O 1
ATOM 1752 N N . GLN B 1 73 ? -14.883 9.742 11.961 1 87.19 73 GLN B N 1
ATOM 1753 C CA . GLN B 1 73 ? -16.156 10.312 11.516 1 87.19 73 GLN B CA 1
ATOM 1754 C C . GLN B 1 73 ? -16.875 11.008 12.656 1 87.19 73 GLN B C 1
ATOM 1756 O O . GLN B 1 73 ? -17.859 11.719 12.438 1 87.19 73 GLN B O 1
ATOM 1761 N N . LYS B 1 74 ? -16.375 10.742 13.812 1 79.38 74 LYS B N 1
ATOM 1762 C CA . LYS B 1 74 ? -17.031 11.32 14.977 1 79.38 74 LYS B CA 1
ATOM 1763 C C . LYS B 1 74 ? -16.672 12.797 15.141 1 79.38 74 LYS B C 1
ATOM 1765 O O . LYS B 1 74 ? -15.5 13.156 15.109 1 79.38 74 LYS B O 1
ATOM 1770 N N . LYS B 1 75 ? -17.641 13.586 15.273 1 72.5 75 LYS B N 1
ATOM 1771 C CA . LYS B 1 75 ? -17.422 15.031 15.266 1 72.5 75 LYS B CA 1
ATOM 1772 C C . LYS B 1 75 ? -17.828 15.656 16.594 1 72.5 75 LYS B C 1
ATOM 1774 O O . LYS B 1 75 ? -17.641 16.859 16.812 1 72.5 75 LYS B O 1
ATOM 1779 N N . ASP B 1 76 ? -18.25 14.828 17.484 1 73.06 76 ASP B N 1
ATOM 1780 C CA . ASP B 1 76 ? -18.719 15.406 18.734 1 73.06 76 ASP B CA 1
ATOM 1781 C C . ASP B 1 76 ? -17.562 15.805 19.625 1 73.06 76 ASP B C 1
ATOM 1783 O O . ASP B 1 76 ? -16.469 15.234 19.531 1 73.06 76 ASP B O 1
ATOM 1787 N N . TYR B 1 77 ? -17.766 16.844 20.375 1 67.94 77 TYR B N 1
ATOM 1788 C CA . TYR B 1 77 ? -16.766 17.406 21.281 1 67.94 77 TYR B CA 1
ATOM 1789 C C . TYR B 1 77 ? -16.203 16.328 22.219 1 67.94 77 TYR B C 1
ATOM 1791 O O . TYR B 1 77 ? -15.008 16.297 22.484 1 67.94 77 TYR B O 1
ATOM 1799 N N . SER B 1 78 ? -17 15.539 22.703 1 70.69 78 SER B N 1
ATOM 1800 C CA . SER B 1 78 ? -16.578 14.484 23.625 1 70.69 78 SER B CA 1
ATOM 1801 C C . SER B 1 78 ? -15.562 13.555 22.969 1 70.69 78 SER B C 1
ATOM 1803 O O . SER B 1 78 ? -14.625 13.094 23.609 1 70.69 78 SER B O 1
ATOM 1805 N N . ASP B 1 79 ? -15.688 13.414 21.688 1 67.75 79 ASP B N 1
ATOM 1806 C CA . ASP B 1 79 ? -14.797 12.516 20.969 1 67.75 79 ASP B CA 1
ATOM 1807 C C . ASP B 1 79 ? -13.406 13.141 20.797 1 67.75 79 ASP B C 1
ATOM 1809 O O . ASP B 1 79 ? -12.398 12.438 20.844 1 67.75 79 ASP B O 1
ATOM 1813 N N . PHE B 1 80 ? -13.453 14.391 20.703 1 65.56 80 PHE B N 1
ATOM 1814 C CA . PHE B 1 80 ? -12.188 15.102 20.594 1 65.56 80 PHE B CA 1
ATOM 1815 C C . PHE B 1 80 ? -11.359 14.953 21.859 1 65.56 80 PHE B C 1
ATOM 1817 O O . PHE B 1 80 ? -10.148 14.711 21.797 1 65.56 80 PHE B O 1
ATOM 1824 N N . PHE B 1 81 ? -12.016 14.961 22.953 1 69.44 81 PHE B N 1
ATOM 1825 C CA . PHE B 1 81 ? -11.328 14.906 24.234 1 69.44 81 PHE B CA 1
ATOM 1826 C C . PHE B 1 81 ? -10.93 13.477 24.594 1 69.44 81 PHE B C 1
ATOM 1828 O O . PHE B 1 81 ? -10.008 13.258 25.375 1 69.44 81 PHE B O 1
ATOM 1835 N N . ASN B 1 82 ? -11.555 12.625 23.953 1 72 82 ASN B N 1
ATOM 1836 C CA . ASN B 1 82 ? -11.297 11.234 24.297 1 72 82 ASN B CA 1
ATOM 1837 C C . ASN B 1 82 ? -10.531 10.523 23.172 1 72 82 ASN B C 1
ATOM 1839 O O . ASN B 1 82 ? -10.477 9.289 23.141 1 72 82 ASN B O 1
ATOM 1843 N N . PHE B 1 83 ? -10 11.312 22.344 1 74.12 83 PHE B N 1
ATOM 1844 C CA . PHE B 1 83 ? -9.25 10.711 21.25 1 74.12 83 PHE B CA 1
ATOM 1845 C C . PHE B 1 83 ? -8.047 9.945 21.781 1 74.12 83 PHE B C 1
ATOM 1847 O O . PHE B 1 83 ? -7.344 10.414 22.672 1 74.12 83 PHE B O 1
ATOM 1854 N N . SER B 1 84 ? -7.898 8.742 21.281 1 77.56 84 SER B N 1
ATOM 1855 C CA . SER B 1 84 ? -6.762 7.887 21.594 1 77.56 84 SER B CA 1
ATOM 1856 C C . SER B 1 84 ? -6.145 7.297 20.328 1 77.56 84 SER B C 1
ATOM 1858 O O . SER B 1 84 ? -6.828 6.621 19.562 1 77.56 84 SER B O 1
ATOM 1860 N N . TRP B 1 85 ? -4.824 7.504 20.188 1 80.94 85 TRP B N 1
ATOM 1861 C CA . TRP B 1 85 ? -4.086 6.926 19.078 1 80.94 85 TRP B CA 1
ATOM 1862 C C . TRP B 1 85 ? -4.184 5.402 19.078 1 80.94 85 TRP B C 1
ATOM 1864 O O . TRP B 1 85 ? -4.293 4.773 18.031 1 80.94 85 TRP B O 1
ATOM 1874 N N . ASP B 1 86 ? -4.238 4.977 20.25 1 85.88 86 ASP B N 1
ATOM 1875 C CA . ASP B 1 86 ? -4.297 3.525 20.406 1 85.88 86 ASP B CA 1
ATOM 1876 C C . ASP B 1 86 ? -5.633 2.973 19.922 1 85.88 86 ASP B C 1
ATOM 1878 O O . ASP B 1 86 ? -5.676 1.938 19.25 1 85.88 86 ASP B O 1
ATOM 1882 N N . HIS B 1 87 ? -6.691 3.693 20.234 1 87.19 87 HIS B N 1
ATOM 1883 C CA . HIS B 1 87 ? -8.016 3.266 19.797 1 87.19 87 HIS B CA 1
ATOM 1884 C C . HIS B 1 87 ? -8.133 3.322 18.281 1 87.19 87 HIS B C 1
ATOM 1886 O O . HIS B 1 87 ? -8.695 2.416 17.656 1 87.19 87 HIS B O 1
ATOM 1892 N N . LEU B 1 88 ? -7.641 4.344 17.734 1 89.69 88 LEU B N 1
ATOM 1893 C CA . LEU B 1 88 ? -7.68 4.492 16.281 1 89.69 88 LEU B CA 1
ATOM 1894 C C . LEU B 1 88 ? -6.836 3.418 15.602 1 89.69 88 LEU B C 1
ATOM 1896 O O . LEU B 1 88 ? -7.262 2.826 14.609 1 89.69 88 LEU B O 1
ATOM 1900 N N . HIS B 1 89 ? -5.699 3.152 16.156 1 91.31 89 HIS B N 1
ATOM 1901 C CA . HIS B 1 89 ? -4.836 2.107 15.617 1 91.31 89 HIS B CA 1
ATOM 1902 C C . HIS B 1 89 ? -5.523 0.747 15.664 1 91.31 89 HIS B C 1
ATOM 1904 O O . HIS B 1 89 ? -5.461 -0.018 14.695 1 91.31 89 HIS B O 1
ATOM 1910 N N . GLU B 1 90 ? -6.156 0.47 16.734 1 93.38 90 GLU B N 1
ATOM 1911 C CA . GLU B 1 90 ? -6.875 -0.793 16.891 1 93.38 90 GLU B CA 1
ATOM 1912 C C . GLU B 1 90 ? -7.996 -0.91 15.859 1 93.38 90 GLU B C 1
ATOM 1914 O O . GLU B 1 90 ? -8.195 -1.973 15.266 1 93.38 90 GLU B O 1
ATOM 1919 N N . TYR B 1 91 ? -8.734 0.162 15.711 1 93.88 91 TYR B N 1
ATOM 1920 C CA . TYR B 1 91 ? -9.773 0.154 14.68 1 93.88 91 TYR B CA 1
ATOM 1921 C C . TYR B 1 91 ? -9.18 -0.169 13.312 1 93.88 91 TYR B C 1
ATOM 1923 O O . TYR B 1 91 ? -9.703 -1.026 12.594 1 93.88 91 TYR B O 1
ATOM 1931 N N . PHE B 1 92 ? -8.016 0.498 12.984 1 95.88 92 PHE B N 1
ATOM 1932 C CA . PHE B 1 92 ? -7.395 0.301 11.68 1 95.88 92 PHE B CA 1
ATOM 1933 C C . PHE B 1 92 ? -6.883 -1.128 11.531 1 95.88 92 PHE B C 1
ATOM 1935 O O . PHE B 1 92 ? -6.98 -1.72 10.453 1 95.88 92 PHE B O 1
ATOM 1942 N N . ARG B 1 93 ? -6.375 -1.715 12.562 1 96.62 93 ARG B N 1
ATOM 1943 C CA . ARG B 1 93 ? -5.867 -3.082 12.539 1 96.62 93 ARG B CA 1
ATOM 1944 C C . ARG B 1 93 ? -6.965 -4.07 12.156 1 96.62 93 ARG B C 1
ATOM 1946 O O . ARG B 1 93 ? -6.711 -5.051 11.461 1 96.62 93 ARG B O 1
ATOM 1953 N N . HIS B 1 94 ? -8.172 -3.727 12.492 1 97.5 94 HIS B N 1
ATOM 1954 C CA . HIS B 1 94 ? -9.281 -4.645 12.273 1 97.5 94 HIS B CA 1
ATOM 1955 C C . HIS B 1 94 ? -9.992 -4.352 10.953 1 97.5 94 HIS B C 1
ATOM 1957 O O . HIS B 1 94 ? -10.492 -5.27 10.297 1 97.5 94 HIS B O 1
ATOM 1963 N N . HIS B 1 95 ? -10.062 -3.102 10.594 1 97.75 95 HIS B N 1
ATOM 1964 C CA . HIS B 1 95 ? -10.961 -2.732 9.508 1 97.75 95 HIS B CA 1
ATOM 1965 C C . HIS B 1 95 ? -10.188 -2.412 8.234 1 97.75 95 HIS B C 1
ATOM 1967 O O . HIS B 1 95 ? -10.758 -2.416 7.141 1 97.75 95 HIS B O 1
ATOM 1973 N N . CYS B 1 96 ? -8.969 -2.061 8.375 1 97.75 96 CYS B N 1
ATOM 1974 C CA . CYS B 1 96 ? -8.156 -1.812 7.191 1 97.75 96 CYS B CA 1
ATOM 1975 C C . CYS B 1 96 ? -6.719 -2.248 7.414 1 97.75 96 CYS B C 1
ATOM 1977 O O . CYS B 1 96 ? -5.789 -1.459 7.227 1 97.75 96 CYS B O 1
ATOM 1979 N N . PRO B 1 97 ? -6.531 -3.535 7.68 1 98.06 97 PRO B N 1
ATOM 1980 C CA . PRO B 1 97 ? -5.199 -4.062 7.984 1 98.06 97 PRO B CA 1
ATOM 1981 C C . PRO B 1 97 ? -4.242 -3.973 6.801 1 98.06 97 PRO B C 1
ATOM 1983 O O . PRO B 1 97 ? -3.031 -3.826 6.992 1 98.06 97 PRO B O 1
ATOM 1986 N N . ALA B 1 98 ? -4.711 -4.105 5.617 1 98.62 98 ALA B N 1
ATOM 1987 C CA . ALA B 1 98 ? -3.846 -4.012 4.445 1 98.62 98 ALA B CA 1
ATOM 1988 C C . ALA B 1 98 ? -3.246 -2.615 4.316 1 98.62 98 ALA B C 1
ATOM 1990 O O . ALA B 1 98 ? -2.033 -2.467 4.148 1 98.62 98 ALA B O 1
ATOM 1991 N N . LEU B 1 99 ? -4.109 -1.626 4.484 1 98.5 99 LEU B N 1
ATOM 1992 C CA . LEU B 1 99 ? -3.641 -0.245 4.445 1 98.5 99 LEU B CA 1
ATOM 1993 C C . LEU B 1 99 ? -2.607 0.01 5.539 1 98.5 99 LEU B C 1
ATOM 1995 O O . LEU B 1 99 ? -1.537 0.561 5.27 1 98.5 99 LEU B O 1
ATOM 1999 N N . LEU B 1 100 ? -2.924 -0.413 6.707 1 97.5 100 LEU B N 1
ATOM 2000 C CA . LEU B 1 100 ? -2.043 -0.207 7.852 1 97.5 100 LEU B CA 1
ATOM 2001 C C . LEU B 1 100 ? -0.688 -0.868 7.621 1 97.5 100 LEU B C 1
ATOM 2003 O O . LEU B 1 100 ? 0.353 -0.287 7.934 1 97.5 100 LEU B O 1
ATOM 2007 N N . SER B 1 101 ? -0.702 -2.053 7.07 1 98.12 101 SER B N 1
ATOM 2008 C CA . SER B 1 101 ? 0.524 -2.799 6.801 1 98.12 101 SER B CA 1
ATOM 2009 C C . SER B 1 101 ? 1.417 -2.061 5.812 1 98.12 101 SER B C 1
ATOM 2011 O O . SER B 1 101 ? 2.627 -1.948 6.02 1 98.12 101 SER B O 1
ATOM 2013 N N . ILE B 1 102 ? 0.802 -1.557 4.797 1 98.56 102 ILE B N 1
ATOM 2014 C CA . ILE B 1 102 ? 1.572 -0.889 3.752 1 98.56 102 ILE B CA 1
ATOM 2015 C C . ILE B 1 102 ? 2.137 0.425 4.285 1 98.56 102 ILE B C 1
ATOM 2017 O O . ILE B 1 102 ? 3.299 0.754 4.039 1 98.56 102 ILE B O 1
ATOM 2021 N N . ILE B 1 103 ? 1.367 1.17 5.008 1 98.06 103 ILE B N 1
ATOM 2022 C CA . ILE B 1 103 ? 1.833 2.428 5.586 1 98.06 103 ILE B CA 1
ATOM 2023 C C . ILE B 1 103 ? 2.953 2.152 6.586 1 98.06 103 ILE B C 1
ATOM 2025 O O . ILE B 1 103 ? 3.939 2.891 6.641 1 98.06 103 ILE B O 1
ATOM 2029 N N . SER B 1 104 ? 2.781 1.117 7.391 1 98.06 104 SER B N 1
ATOM 2030 C CA . SER B 1 104 ? 3.84 0.744 8.32 1 98.06 104 SER B CA 1
ATOM 2031 C C . SER B 1 104 ? 5.148 0.469 7.59 1 98.06 104 SER B C 1
ATOM 2033 O O . SER B 1 104 ? 6.215 0.904 8.031 1 98.06 104 SER B O 1
ATOM 2035 N N . ALA B 1 105 ? 5.078 -0.219 6.453 1 98.44 105 ALA B N 1
ATOM 2036 C CA . ALA B 1 105 ? 6.258 -0.537 5.652 1 98.44 105 ALA B CA 1
ATOM 2037 C C . ALA B 1 105 ? 6.898 0.729 5.094 1 98.44 105 ALA B C 1
ATOM 2039 O O . ALA B 1 105 ? 8.102 0.758 4.828 1 98.44 105 ALA B O 1
ATOM 2040 N N . THR B 1 106 ? 6.098 1.75 4.852 1 98.06 106 THR B N 1
ATOM 2041 C CA . THR B 1 106 ? 6.582 3.039 4.371 1 98.06 106 THR B CA 1
ATOM 2042 C C . THR B 1 106 ? 7.359 3.768 5.465 1 98.06 106 THR B C 1
ATOM 2044 O O . THR B 1 106 ? 8.422 4.336 5.203 1 98.06 106 THR B O 1
ATOM 2047 N N . VAL B 1 107 ? 6.891 3.691 6.699 1 96.62 107 VAL B N 1
ATOM 2048 C CA . VAL B 1 107 ? 7.336 4.562 7.781 1 96.62 107 VAL B CA 1
ATOM 2049 C C . VAL B 1 107 ? 8.492 3.908 8.531 1 96.62 107 VAL B C 1
ATOM 2051 O O . VAL B 1 107 ? 9.398 4.594 9.016 1 96.62 107 VAL B O 1
ATOM 2054 N N . CYS B 1 108 ? 8.422 2.58 8.641 1 95.94 108 CYS B N 1
ATOM 2055 C CA . CYS B 1 108 ? 9.445 1.967 9.484 1 95.94 108 CYS B CA 1
ATOM 2056 C C . CYS B 1 108 ? 9.773 0.558 9 1 95.94 108 CYS B C 1
ATOM 2058 O O . CYS B 1 108 ? 9.023 -0.024 8.211 1 95.94 108 CYS B O 1
ATOM 2060 N N . ASP B 1 109 ? 10.875 0.03 9.422 1 93.06 109 ASP B N 1
ATOM 2061 C CA . ASP B 1 109 ? 11.359 -1.288 9.023 1 93.06 109 ASP B CA 1
ATOM 2062 C C . ASP B 1 109 ? 10.797 -2.379 9.93 1 93.06 109 ASP B C 1
ATOM 2064 O O . ASP B 1 109 ? 10.594 -3.512 9.492 1 93.06 109 ASP B O 1
ATOM 2068 N N . LEU B 1 110 ? 10.57 -1.956 11.125 1 89.56 110 LEU B N 1
ATOM 2069 C CA . LEU B 1 110 ? 10.086 -2.895 12.125 1 89.56 110 LEU B CA 1
ATOM 2070 C C . LEU B 1 110 ? 8.766 -2.412 12.727 1 89.56 110 LEU B C 1
ATOM 2072 O O . LEU B 1 110 ? 8.422 -1.234 12.609 1 89.56 110 LEU B O 1
ATOM 2076 N N . THR B 1 111 ? 8.125 -3.365 13.328 1 86.75 111 THR B N 1
ATOM 2077 C CA . THR B 1 111 ? 6.895 -2.98 14.016 1 86.75 111 THR B CA 1
ATOM 2078 C C . THR B 1 111 ? 7.18 -1.926 15.086 1 86.75 111 THR B C 1
ATOM 2080 O O . THR B 1 111 ? 7.977 -2.158 16 1 86.75 111 THR B O 1
ATOM 2083 N N . PRO B 1 112 ? 6.539 -0.842 14.914 1 88.5 112 PRO B N 1
ATOM 2084 C CA . PRO B 1 112 ? 6.848 0.226 15.867 1 88.5 112 PRO B CA 1
ATOM 2085 C C . PRO B 1 112 ? 6.227 -0.014 17.234 1 88.5 112 PRO B C 1
ATOM 2087 O O . PRO B 1 112 ? 5.18 -0.654 17.344 1 88.5 112 PRO B O 1
ATOM 2090 N N . GLN B 1 113 ? 6.895 0.577 18.203 1 88.5 113 GLN B N 1
ATOM 2091 C CA . GLN B 1 113 ? 6.32 0.563 19.547 1 88.5 113 GLN B CA 1
ATOM 2092 C C . GLN B 1 113 ? 5.121 1.5 19.641 1 88.5 113 GLN B C 1
ATOM 2094 O O . GLN B 1 113 ? 5.121 2.58 19.047 1 88.5 113 GLN B O 1
ATOM 2099 N N . VAL B 1 114 ? 4.238 1.04 20.469 1 84.19 114 VAL B N 1
ATOM 2100 C CA . VAL B 1 114 ? 3.064 1.871 20.719 1 84.19 114 VAL B CA 1
ATOM 2101 C C . VAL B 1 114 ? 3.496 3.229 21.266 1 84.19 114 VAL B C 1
ATOM 2103 O O . VAL B 1 114 ? 4.383 3.307 22.125 1 84.19 114 VAL B O 1
ATOM 2106 N N . SER B 1 115 ? 2.971 4.336 20.719 1 80.38 115 SER B N 1
ATOM 2107 C CA . SER B 1 115 ? 3.156 5.719 21.156 1 80.38 115 SER B CA 1
ATOM 2108 C C . SER B 1 115 ? 4.5 6.27 20.688 1 80.38 115 SER B C 1
ATOM 2110 O O . SER B 1 115 ? 4.84 7.418 20.984 1 80.38 115 SER B O 1
ATOM 2112 N N . SER B 1 116 ? 5.238 5.395 19.953 1 85.69 116 SER B N 1
ATOM 2113 C CA . SER B 1 116 ? 6.453 5.934 19.359 1 85.69 116 SER B CA 1
ATOM 2114 C C . SER B 1 116 ? 6.125 6.945 18.266 1 85.69 116 SER B C 1
ATOM 2116 O O . SER B 1 116 ? 4.98 7.043 17.828 1 85.69 116 SER B O 1
ATOM 2118 N N . LYS B 1 117 ? 7.102 7.707 17.906 1 83.69 117 LYS B N 1
ATOM 2119 C CA . LYS B 1 117 ? 6.93 8.672 16.828 1 83.69 117 LYS B CA 1
ATOM 2120 C C . LYS B 1 117 ? 6.5 7.988 15.539 1 83.69 117 LYS B C 1
ATOM 2122 O O . LYS B 1 117 ? 5.594 8.461 14.852 1 83.69 117 LYS B O 1
ATOM 2127 N N . SER B 1 118 ? 7.164 6.883 15.234 1 88.94 118 SER B N 1
ATOM 2128 C CA . SER B 1 118 ? 6.809 6.129 14.039 1 88.94 118 SER B CA 1
ATOM 2129 C C . SER B 1 118 ? 5.359 5.652 14.094 1 88.94 118 SER B C 1
ATOM 2131 O O . SER B 1 118 ? 4.641 5.719 13.094 1 88.94 118 SER B O 1
ATOM 2133 N N . TYR B 1 119 ? 4.984 5.215 15.258 1 90 119 TYR B N 1
ATOM 2134 C CA . TYR B 1 119 ? 3.613 4.766 15.477 1 90 119 TYR B CA 1
ATOM 2135 C C . TYR B 1 119 ? 2.617 5.875 15.18 1 90 119 TYR B C 1
ATOM 2137 O O . TYR B 1 119 ? 1.635 5.66 14.461 1 90 119 TYR B O 1
ATOM 2145 N N . GLN B 1 120 ? 2.883 7.016 15.625 1 85.44 120 GLN B N 1
ATOM 2146 C CA . GLN B 1 120 ? 2.02 8.172 15.414 1 85.44 120 GLN B CA 1
ATOM 2147 C C . GLN B 1 120 ? 1.989 8.562 13.938 1 85.44 120 GLN B C 1
ATOM 2149 O O . GLN B 1 120 ? 0.934 8.914 13.406 1 85.44 120 GLN B O 1
ATOM 2154 N N . HIS B 1 121 ? 3.137 8.453 13.289 1 88.75 121 HIS B N 1
ATOM 2155 C CA . HIS B 1 121 ? 3.213 8.797 11.875 1 88.75 121 HIS B CA 1
ATOM 2156 C C . HIS B 1 121 ? 2.412 7.82 11.023 1 88.75 121 HIS B C 1
ATOM 2158 O O . HIS B 1 121 ? 1.821 8.211 10.008 1 88.75 121 HIS B O 1
ATOM 2164 N N . ILE B 1 122 ? 2.439 6.613 11.422 1 93.44 122 ILE B N 1
ATOM 2165 C CA . ILE B 1 122 ? 1.671 5.605 10.703 1 93.44 122 ILE B CA 1
ATOM 2166 C C . ILE B 1 122 ? 0.186 5.961 10.742 1 93.44 122 ILE B C 1
ATOM 2168 O O . ILE B 1 122 ? -0.481 6 9.711 1 93.44 122 ILE B O 1
ATOM 2172 N N . ILE B 1 123 ? -0.268 6.238 11.938 1 91.12 123 ILE B N 1
ATOM 2173 C CA . ILE B 1 123 ? -1.684 6.543 12.125 1 91.12 123 ILE B CA 1
ATOM 2174 C C . ILE B 1 123 ? -2.033 7.84 11.398 1 91.12 123 ILE B C 1
ATOM 2176 O O . ILE B 1 123 ? -3.043 7.91 10.695 1 91.12 123 ILE B O 1
ATOM 2180 N N . LEU B 1 124 ? -1.213 8.82 11.508 1 88.12 124 LEU B N 1
ATOM 2181 C CA . LEU B 1 124 ? -1.441 10.109 10.852 1 88.12 124 LEU B CA 1
ATOM 2182 C C . LEU B 1 124 ? -1.501 9.938 9.336 1 88.12 124 LEU B C 1
ATOM 2184 O O . LEU B 1 124 ? -2.371 10.516 8.68 1 88.12 124 LEU B O 1
ATOM 2188 N N . THR B 1 125 ? -0.577 9.18 8.805 1 91.88 125 THR B N 1
ATOM 2189 C CA . THR B 1 125 ? -0.547 8.938 7.367 1 91.88 125 THR B CA 1
ATOM 2190 C C . THR B 1 125 ? -1.851 8.297 6.898 1 91.88 125 THR B C 1
ATOM 2192 O O . THR B 1 125 ? -2.432 8.719 5.895 1 91.88 125 THR B O 1
ATOM 2195 N N . ALA B 1 126 ? -2.287 7.316 7.641 1 93.69 126 ALA B N 1
ATOM 2196 C CA . ALA B 1 126 ? -3.557 6.672 7.309 1 93.69 126 ALA B CA 1
ATOM 2197 C C . ALA B 1 126 ? -4.707 7.676 7.344 1 93.69 126 ALA B C 1
ATOM 2199 O O . ALA B 1 126 ? -5.547 7.695 6.445 1 93.69 126 ALA B O 1
ATOM 2200 N N . CYS B 1 127 ? -4.699 8.508 8.352 1 89.69 127 CYS B N 1
ATOM 2201 C CA . CYS B 1 127 ? -5.762 9.492 8.523 1 89.69 127 CYS B CA 1
ATOM 2202 C C . CYS B 1 127 ? -5.812 10.461 7.352 1 89.69 127 CYS B C 1
ATOM 2204 O O . CYS B 1 127 ? -6.891 10.758 6.832 1 89.69 127 CYS B O 1
ATOM 2206 N N . ILE B 1 128 ? -4.668 10.898 6.934 1 88.81 128 ILE B N 1
ATOM 2207 C CA . ILE B 1 128 ? -4.605 11.867 5.84 1 88.81 128 ILE B CA 1
ATOM 2208 C C . ILE B 1 128 ? -5.082 11.211 4.547 1 88.81 128 ILE B C 1
ATOM 2210 O O . ILE B 1 128 ? -5.852 11.805 3.789 1 88.81 128 ILE B O 1
ATOM 2214 N N . GLY B 1 129 ? -4.656 10.047 4.309 1 92.38 129 GLY B N 1
ATOM 2215 C CA . GLY B 1 129 ? -5.125 9.312 3.139 1 92.38 129 GLY B CA 1
ATOM 2216 C C . GLY B 1 129 ? -6.625 9.109 3.123 1 92.38 129 GLY B C 1
ATOM 2217 O O . GLY B 1 129 ? -7.285 9.391 2.119 1 92.38 129 GLY B O 1
ATOM 2218 N N . LEU B 1 130 ? -7.137 8.664 4.215 1 93.94 130 LEU B N 1
ATOM 2219 C CA . LEU B 1 130 ? -8.57 8.391 4.301 1 93.94 130 LEU B CA 1
ATOM 2220 C C . LEU B 1 130 ? -9.375 9.68 4.215 1 93.94 130 LEU B C 1
ATOM 2222 O O . LEU B 1 130 ? -10.477 9.695 3.664 1 93.94 130 LEU B O 1
ATOM 2226 N N . HIS B 1 131 ? -8.836 10.734 4.789 1 90.5 131 HIS B N 1
ATOM 2227 C CA . HIS B 1 131 ? -9.477 12.039 4.656 1 90.5 131 HIS B CA 1
ATOM 2228 C C . HIS B 1 131 ? -9.57 12.461 3.195 1 90.5 131 HIS B C 1
ATOM 2230 O O . HIS B 1 131 ? -10.539 13.102 2.789 1 90.5 131 HIS B O 1
ATOM 2236 N N . GLY B 1 132 ? -8.562 12.141 2.473 1 89.19 132 GLY B N 1
ATOM 2237 C CA . GLY B 1 132 ? -8.586 12.43 1.048 1 89.19 132 GLY B CA 1
ATOM 2238 C C . GLY B 1 132 ? -9.719 11.727 0.32 1 89.19 132 GLY B C 1
ATOM 2239 O O . GLY B 1 132 ? -10.258 12.258 -0.653 1 89.19 132 GLY B O 1
ATOM 2240 N N . ARG B 1 133 ? -10.07 10.602 0.818 1 93.31 133 ARG B N 1
ATOM 2241 C CA . ARG B 1 133 ? -11.148 9.852 0.191 1 93.31 133 ARG B CA 1
ATOM 2242 C C . ARG B 1 133 ? -12.508 10.391 0.613 1 93.31 133 ARG B C 1
ATOM 2244 O O . ARG B 1 133 ? -13.445 10.438 -0.191 1 93.31 133 ARG B O 1
ATOM 2251 N N . SER B 1 134 ? -12.578 10.75 1.888 1 90.88 134 SER B N 1
ATOM 2252 C CA . SER B 1 134 ? -13.828 11.25 2.449 1 90.88 134 SER B CA 1
ATOM 2253 C C . SER B 1 134 ? -13.578 12.367 3.457 1 90.88 134 SER B C 1
ATOM 2255 O O . SER B 1 134 ? -12.945 12.141 4.488 1 90.88 134 SER B O 1
ATOM 2257 N N . GLN B 1 135 ? -14.164 13.477 3.18 1 84.5 135 GLN B N 1
ATOM 2258 C CA . GLN B 1 135 ? -13.953 14.633 4.039 1 84.5 135 GLN B CA 1
ATOM 2259 C C . GLN B 1 135 ? -14.688 14.469 5.367 1 84.5 135 GLN B C 1
ATOM 2261 O O . GLN B 1 135 ? -14.453 15.234 6.309 1 84.5 135 GLN B O 1
ATOM 2266 N N . GLU B 1 136 ? -15.5 13.461 5.406 1 84.12 136 GLU B N 1
ATOM 2267 C CA . GLU B 1 136 ? -16.156 13.164 6.676 1 84.12 136 GLU B CA 1
ATOM 2268 C C . GLU B 1 136 ? -15.156 12.625 7.695 1 84.12 136 GLU B C 1
ATOM 2270 O O . GLU B 1 136 ? -15.43 12.602 8.898 1 84.12 136 GLU B O 1
ATOM 2275 N N . MET B 1 137 ? -14.07 12.102 7.137 1 83.69 137 MET B N 1
ATOM 2276 C CA . MET B 1 137 ? -12.992 11.664 8.016 1 83.69 137 MET B CA 1
ATOM 2277 C C . MET B 1 137 ? -12.234 12.859 8.586 1 83.69 137 MET B C 1
ATOM 2279 O O . MET B 1 137 ? -11.469 13.508 7.871 1 83.69 137 MET B O 1
ATOM 2283 N N . SER B 1 138 ? -12.516 13.297 9.773 1 72.94 138 SER B N 1
ATOM 2284 C CA . SER B 1 138 ? -11.977 14.523 10.359 1 72.94 138 SER B CA 1
ATOM 2285 C C . SER B 1 138 ? -10.492 14.375 10.688 1 72.94 138 SER B C 1
ATOM 2287 O O . SER B 1 138 ? -10.055 13.32 11.156 1 72.94 138 SER B O 1
ATOM 2289 N N . LEU B 1 139 ? -9.594 15.156 10 1 62.12 139 LEU B N 1
ATOM 2290 C CA . LEU B 1 139 ? -8.141 15.156 10.141 1 62.12 139 LEU B CA 1
ATOM 2291 C C . LEU B 1 139 ? -7.699 16.156 11.211 1 62.1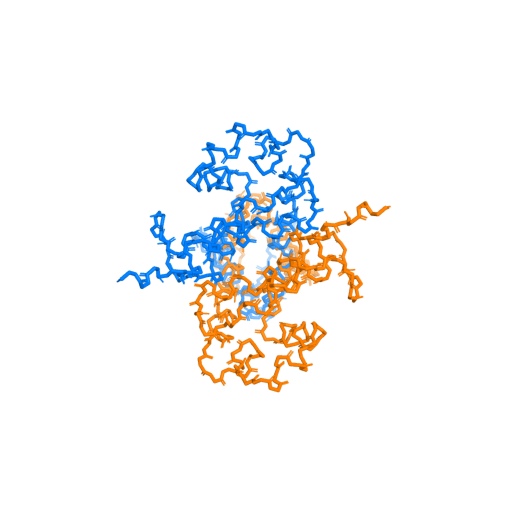2 139 LEU B C 1
ATOM 2293 O O . LEU B 1 139 ? -6.648 15.984 11.828 1 62.12 139 LEU B O 1
ATOM 2297 N N . VAL B 1 140 ? -8.453 17.203 11.344 1 55.66 140 VAL B N 1
ATOM 2298 C CA . VAL B 1 140 ? -8.008 18.453 11.953 1 55.66 140 VAL B CA 1
ATOM 2299 C C . VAL B 1 140 ? -7.375 18.156 13.32 1 55.66 140 VAL B C 1
ATOM 2301 O O . VAL B 1 140 ? -6.297 18.656 13.633 1 55.66 140 VAL B O 1
ATOM 2304 N N . GLN B 1 141 ? -8.062 17.406 14 1 51.22 141 GLN B N 1
ATOM 2305 C CA . GLN B 1 141 ? -7.562 17.234 15.359 1 51.22 141 GLN B CA 1
ATOM 2306 C C . GLN B 1 141 ? -6.219 16.5 15.359 1 51.22 141 GLN B C 1
ATOM 2308 O O . GLN B 1 141 ? -5.316 16.859 16.125 1 51.22 141 GLN B O 1
ATOM 2313 N N . PHE B 1 142 ? -6.047 15.695 14.344 1 52.53 142 PHE B N 1
ATOM 2314 C CA . PHE B 1 142 ? -4.852 14.859 14.375 1 52.53 142 PHE B CA 1
ATOM 2315 C C . PHE B 1 142 ? -3.645 15.625 13.844 1 52.53 142 PHE B C 1
ATOM 2317 O O . PHE B 1 142 ? -2.553 15.547 14.406 1 52.53 142 PHE B O 1
ATOM 2324 N N . VAL B 1 143 ? -3.936 16.328 12.797 1 58.59 143 VAL B N 1
ATOM 2325 C CA . VAL B 1 143 ? -2.855 17.109 12.211 1 58.59 143 VAL B CA 1
ATOM 2326 C C . VAL B 1 143 ? -2.4 18.172 13.203 1 58.59 143 VAL B C 1
ATOM 2328 O O . VAL B 1 143 ? -1.198 18.391 13.391 1 58.59 143 VAL B O 1
ATOM 2331 N N . VAL B 1 144 ? -3.381 18.797 13.891 1 53.41 144 VAL B N 1
ATOM 2332 C CA . VAL B 1 144 ? -3.041 19.797 14.883 1 53.41 144 VAL B CA 1
ATOM 2333 C C . VAL B 1 144 ? -2.205 19.172 16 1 53.41 144 VAL B C 1
ATOM 2335 O O . VAL B 1 144 ? -1.167 19.719 16.391 1 53.41 144 VAL B O 1
ATOM 2338 N N . ASP B 1 145 ? -2.592 18.094 16.453 1 50.06 145 ASP B N 1
ATOM 2339 C CA . ASP B 1 145 ? -1.867 17.406 17.516 1 50.06 145 ASP B CA 1
ATOM 2340 C C . ASP B 1 145 ? -0.459 17.031 17.062 1 50.06 145 ASP B C 1
ATOM 2342 O O . ASP B 1 145 ? 0.503 17.188 17.812 1 50.06 145 ASP B O 1
ATOM 2346 N N . PHE B 1 146 ? -0.405 16.531 15.898 1 56.31 146 PHE B N 1
ATOM 2347 C CA . PHE B 1 146 ? 0.884 16.141 15.344 1 56.31 146 PHE B CA 1
ATOM 2348 C C . PHE B 1 146 ? 1.8 17.344 15.18 1 56.31 146 PHE B C 1
ATOM 2350 O O . PHE B 1 146 ? 2.988 17.281 15.508 1 56.31 146 PHE B O 1
ATOM 2357 N N . MET B 1 147 ? 1.286 18.297 14.539 1 53.97 147 MET B N 1
ATOM 2358 C CA . MET B 1 147 ? 2.055 19.531 14.391 1 53.97 147 MET B CA 1
ATOM 2359 C C . MET B 1 147 ? 2.504 20.062 15.758 1 53.97 147 MET B C 1
ATOM 2361 O O . MET B 1 147 ? 3.639 20.516 15.906 1 53.97 147 MET B O 1
ATOM 2365 N N . LEU B 1 148 ? 1.63 19.984 16.672 1 49.22 148 LEU B N 1
ATOM 2366 C CA . LEU B 1 148 ? 1.952 20.469 18 1 49.22 148 LEU B CA 1
ATOM 2367 C C . LEU B 1 148 ? 3.02 19.594 18.656 1 49.22 148 LEU B C 1
ATOM 2369 O O . LEU B 1 148 ? 3.906 20.094 19.344 1 49.22 148 LEU B O 1
ATOM 2373 N N . LYS B 1 149 ? 2.889 18.375 18.5 1 48.06 149 LYS B N 1
ATOM 2374 C CA . LYS B 1 149 ? 3.809 17.438 19.141 1 48.06 149 LYS B CA 1
ATOM 2375 C C . LYS B 1 149 ? 5.172 17.453 18.453 1 48.06 149 LYS B C 1
ATOM 2377 O O . LYS B 1 149 ? 6.203 17.297 19.109 1 48.06 149 LYS B O 1
ATOM 2382 N N . HIS B 1 150 ? 5.164 17.469 17.297 1 48.56 150 HIS B N 1
ATOM 2383 C CA . HIS B 1 150 ? 6.418 17.297 16.578 1 48.56 150 HIS B CA 1
ATOM 2384 C C . HIS B 1 150 ? 6.887 18.625 15.977 1 48.56 150 HIS B C 1
ATOM 2386 O O . HIS B 1 150 ? 8.039 18.766 15.57 1 48.56 150 HIS B O 1
ATOM 2392 N N . GLY B 1 151 ? 5.871 19.422 15.586 1 47.09 151 GLY B N 1
ATOM 2393 C CA . GLY B 1 151 ? 6.293 20.781 15.289 1 47.09 151 GLY B CA 1
ATOM 2394 C C . GLY B 1 151 ? 6.91 21.484 16.484 1 47.09 151 GLY B C 1
ATOM 2395 O O . GLY B 1 151 ? 7.043 22.703 16.484 1 47.09 151 GLY B O 1
ATOM 2396 N N . GLY B 1 152 ? 7.34 20.891 17.516 1 39.16 152 GLY B N 1
ATOM 2397 C CA . GLY B 1 152 ? 8.109 21.594 18.531 1 39.16 152 GLY B CA 1
ATOM 2398 C C . GLY B 1 152 ? 8.875 22.781 17.984 1 39.16 152 GLY B C 1
ATOM 2399 O O . GLY B 1 152 ? 9.781 22.609 17.156 1 39.16 152 GLY B O 1
ATOM 2400 N N . CYS B 1 153 ? 8.305 23.891 17.812 1 35.16 153 CYS B N 1
ATOM 2401 C CA . CYS B 1 153 ? 9.133 25.016 18.25 1 35.16 153 CYS B CA 1
ATOM 2402 C C . CYS B 1 153 ? 9.898 24.672 19.516 1 35.16 153 CYS B C 1
ATOM 2404 O O . CYS B 1 153 ? 9.32 24.547 20.594 1 35.16 153 CYS B O 1
ATOM 2406 N N . THR B 1 154 ? 10.695 23.641 19.641 1 35.78 154 THR B N 1
ATOM 2407 C CA . THR B 1 154 ? 11.641 23.781 20.75 1 35.78 154 THR B CA 1
ATOM 2408 C C . THR B 1 154 ? 11.891 25.25 21.062 1 35.78 154 THR B C 1
ATOM 2410 O O . THR B 1 154 ? 12.375 26 20.203 1 35.78 154 THR B O 1
ATOM 2413 N N . GLU B 1 155 ? 11.07 25.906 21.797 1 31.64 155 GLU B N 1
ATOM 2414 C CA . GLU B 1 155 ? 11.43 27.125 22.531 1 31.64 155 GLU B CA 1
ATOM 2415 C C . GLU B 1 155 ? 12.875 27.047 23.031 1 31.64 155 GLU B C 1
ATOM 2417 O O . GLU B 1 155 ? 13.219 26.156 23.812 1 31.64 155 GLU B O 1
ATOM 2422 N N . ARG B 1 156 ? 13.859 27.359 22.234 1 32.88 156 ARG B N 1
ATOM 2423 C CA . ARG B 1 156 ? 14.984 27.938 22.969 1 32.88 156 ARG B CA 1
ATOM 2424 C C . ARG B 1 156 ? 14.516 28.953 24 1 32.88 156 ARG B C 1
ATOM 2426 O O . ARG B 1 156 ? 13.977 30 23.641 1 32.88 156 ARG B O 1
ATOM 2433 N N . ILE B 1 157 ? 14.047 28.5 25.125 1 26.17 157 ILE B N 1
ATOM 2434 C CA . ILE B 1 157 ? 14.367 29.312 26.281 1 26.17 157 ILE B CA 1
ATOM 2435 C C . ILE B 1 157 ? 15.844 29.156 26.641 1 26.17 157 ILE B C 1
ATOM 2437 O O . ILE B 1 157 ? 16.359 28.031 26.656 1 26.17 157 ILE B O 1
#

Organism: Magallana gigas (NCBI:txid29159)